Protein AF-X1T326-F1 (afdb_monomer_lite)

Structure (mmCIF, N/CA/C/O backbone):
data_AF-X1T326-F1
#
_entry.id   AF-X1T326-F1
#
loop_
_atom_site.group_PDB
_atom_site.id
_atom_site.type_symbol
_atom_site.label_atom_id
_atom_site.label_alt_id
_atom_site.label_comp_id
_atom_site.label_asym_id
_atom_site.label_entity_id
_atom_site.label_seq_id
_atom_site.pdbx_PDB_ins_code
_atom_site.Cartn_x
_atom_site.Cartn_y
_atom_site.Cartn_z
_atom_site.occupancy
_atom_site.B_iso_or_equiv
_atom_site.auth_seq_id
_atom_site.auth_comp_id
_atom_site.auth_asym_id
_atom_site.auth_atom_id
_atom_site.pdbx_PDB_model_num
ATOM 1 N N . MET A 1 1 ? 7.622 -12.463 -15.926 1.00 37.97 1 MET A N 1
ATOM 2 C CA . MET A 1 1 ? 8.967 -12.013 -15.502 1.00 37.97 1 MET A CA 1
ATOM 3 C C . MET A 1 1 ? 9.974 -12.697 -16.402 1.00 37.97 1 MET A C 1
ATOM 5 O O . MET A 1 1 ? 10.048 -13.916 -16.362 1.00 37.97 1 MET A O 1
ATOM 9 N N . ALA A 1 2 ? 10.673 -11.955 -17.262 1.00 29.19 2 ALA A N 1
ATOM 10 C CA . ALA A 1 2 ? 11.743 -12.535 -18.064 1.00 29.19 2 ALA A CA 1
ATOM 11 C C . ALA A 1 2 ? 12.901 -12.871 -17.119 1.00 29.19 2 ALA A C 1
ATOM 13 O O . ALA A 1 2 ? 13.622 -11.979 -16.672 1.00 29.19 2 ALA A O 1
ATOM 14 N N . TYR A 1 3 ? 13.028 -14.142 -16.745 1.00 40.22 3 TYR A N 1
ATOM 15 C CA . TYR A 1 3 ? 14.265 -14.621 -16.151 1.00 40.22 3 TYR A CA 1
ATOM 16 C C . TYR A 1 3 ? 15.367 -14.405 -17.184 1.00 40.22 3 TYR A C 1
ATOM 18 O O . TYR A 1 3 ? 15.218 -14.766 -18.351 1.00 40.22 3 TYR A O 1
ATOM 26 N N . THR A 1 4 ? 16.449 -13.763 -16.762 1.00 45.03 4 THR A N 1
ATOM 27 C CA . THR A 1 4 ? 17.632 -13.501 -17.578 1.00 45.03 4 THR A CA 1
ATOM 28 C C . THR A 1 4 ? 18.322 -14.822 -17.886 1.00 45.03 4 THR A C 1
ATOM 30 O O . THR A 1 4 ? 19.231 -15.245 -17.173 1.00 45.03 4 THR A O 1
ATOM 33 N N . PHE A 1 5 ? 17.849 -15.511 -18.918 1.00 43.88 5 PHE A N 1
ATOM 34 C CA . PHE A 1 5 ? 18.539 -16.656 -19.486 1.00 43.88 5 PHE A CA 1
ATOM 35 C C . PHE A 1 5 ? 19.875 -16.171 -20.061 1.00 43.88 5 PHE A C 1
ATOM 37 O O . PHE A 1 5 ? 19.902 -15.352 -20.975 1.00 43.88 5 PHE A O 1
ATOM 44 N N . GLY A 1 6 ? 20.984 -16.656 -19.499 1.00 60.84 6 GLY A N 1
ATOM 45 C CA . GLY A 1 6 ? 22.275 -16.672 -20.192 1.00 60.84 6 GLY A CA 1
ATOM 46 C C . GLY A 1 6 ? 23.446 -15.949 -19.524 1.00 60.84 6 GLY A C 1
ATOM 47 O O . GLY A 1 6 ? 24.571 -16.383 -19.738 1.00 60.84 6 GLY A O 1
ATOM 48 N N . PHE A 1 7 ? 23.251 -14.917 -18.689 1.00 71.69 7 PHE A N 1
ATOM 49 C CA . PHE A 1 7 ? 24.389 -14.237 -18.040 1.00 71.69 7 PHE A CA 1
ATOM 50 C C . PHE A 1 7 ? 24.605 -14.690 -16.595 1.00 71.69 7 PHE A C 1
ATOM 52 O O . PHE A 1 7 ? 23.757 -14.470 -15.725 1.00 71.69 7 PHE A O 1
ATOM 59 N N . LYS A 1 8 ? 25.768 -15.286 -16.319 1.00 81.25 8 LYS A N 1
ATOM 60 C CA . LYS A 1 8 ? 26.229 -15.552 -14.953 1.00 81.25 8 LYS A CA 1
ATOM 61 C C . LYS A 1 8 ? 27.070 -14.372 -14.474 1.00 81.25 8 LYS A C 1
ATOM 63 O O . LYS A 1 8 ? 28.142 -14.116 -15.004 1.00 81.25 8 LYS A O 1
ATOM 68 N N . TRP A 1 9 ? 26.600 -13.694 -13.430 1.00 86.06 9 TRP A N 1
ATOM 69 C CA . TRP A 1 9 ? 27.354 -12.645 -12.744 1.00 86.06 9 TRP A CA 1
ATOM 70 C C . TRP A 1 9 ? 28.563 -13.246 -12.013 1.00 86.06 9 TRP A C 1
ATOM 72 O O . TRP A 1 9 ? 28.438 -13.683 -10.866 1.00 86.06 9 TRP A O 1
ATOM 82 N N . GLY A 1 10 ? 29.713 -13.293 -12.687 1.00 89.62 10 GLY A N 1
ATOM 83 C CA . GLY A 1 10 ? 31.006 -13.607 -12.074 1.00 89.62 10 GLY A CA 1
ATOM 84 C C . GLY A 1 10 ? 31.477 -12.501 -11.125 1.00 89.62 10 GLY A C 1
ATOM 85 O O . GLY A 1 10 ? 30.924 -11.401 -11.127 1.00 89.62 10 GLY A O 1
ATOM 86 N N . GLU A 1 11 ? 32.492 -12.782 -10.307 1.00 90.44 11 GLU A N 1
ATOM 87 C CA . GLU A 1 11 ? 33.033 -11.801 -9.349 1.00 90.44 11 GLU A CA 1
ATOM 88 C C . GLU A 1 11 ? 33.565 -10.540 -10.040 1.00 90.44 11 GLU A C 1
ATOM 90 O O . GLU A 1 11 ? 33.278 -9.430 -9.598 1.00 90.44 11 GLU A O 1
ATOM 95 N N . GLU A 1 12 ? 34.223 -10.692 -11.189 1.00 92.88 12 GLU A N 1
ATOM 96 C CA . GLU A 1 12 ? 34.705 -9.569 -12.000 1.00 92.88 12 GLU A CA 1
ATOM 97 C C . GLU A 1 12 ? 33.563 -8.637 -12.438 1.00 92.88 12 GLU A C 1
ATOM 99 O O . GLU A 1 12 ? 33.613 -7.428 -12.214 1.00 92.88 12 GLU A O 1
ATOM 104 N N . ALA A 1 13 ? 32.478 -9.201 -12.980 1.00 92.31 13 ALA A N 1
ATOM 105 C CA . ALA A 1 13 ? 31.303 -8.435 -13.391 1.00 92.31 13 ALA A CA 1
ATOM 106 C C . ALA A 1 13 ? 30.622 -7.732 -12.205 1.00 92.31 13 ALA A C 1
ATOM 108 O O . ALA A 1 13 ? 30.115 -6.618 -12.349 1.00 92.31 13 ALA A O 1
ATOM 109 N N . LYS A 1 14 ? 30.616 -8.351 -11.016 1.00 92.62 14 LYS A N 1
ATOM 110 C CA . LYS A 1 14 ? 30.065 -7.735 -9.799 1.00 92.62 14 LYS A CA 1
ATOM 111 C C . LYS A 1 14 ? 30.911 -6.558 -9.326 1.00 92.62 14 LYS A C 1
ATOM 113 O O . LYS A 1 14 ? 30.352 -5.492 -9.071 1.00 92.62 14 LYS A O 1
ATOM 118 N N . GLU A 1 15 ? 32.229 -6.725 -9.223 1.00 92.19 15 GLU A N 1
ATOM 119 C CA . GLU A 1 15 ? 33.127 -5.644 -8.798 1.00 92.19 15 GLU A CA 1
ATOM 120 C C . GLU A 1 15 ? 33.134 -4.499 -9.813 1.00 92.19 15 GLU A C 1
ATOM 122 O O . GLU A 1 15 ? 33.049 -3.330 -9.430 1.00 92.19 15 GLU A O 1
ATOM 127 N N . ARG A 1 16 ? 33.099 -4.807 -11.114 1.00 93.62 16 ARG A N 1
ATOM 128 C CA . ARG A 1 16 ? 32.966 -3.785 -12.155 1.00 93.62 16 ARG A CA 1
ATOM 129 C C . ARG A 1 16 ? 31.661 -3.003 -12.028 1.00 93.62 16 ARG A C 1
ATOM 131 O O . ARG A 1 16 ? 31.676 -1.773 -12.078 1.00 93.62 16 ARG A O 1
ATOM 138 N N . LEU A 1 17 ? 30.541 -3.693 -11.798 1.00 92.88 17 LEU A N 1
ATOM 139 C CA . LEU A 1 17 ? 29.228 -3.060 -11.638 1.00 92.88 17 LEU A CA 1
ATOM 140 C C . LEU A 1 17 ? 29.203 -2.154 -10.405 1.00 92.88 17 LEU A C 1
ATOM 142 O O . LEU A 1 17 ? 28.662 -1.047 -10.453 1.00 92.88 17 LEU A O 1
ATOM 146 N N . LYS A 1 18 ? 29.816 -2.605 -9.311 1.00 90.50 18 LYS A N 1
ATOM 147 C CA . LYS A 1 18 ? 29.983 -1.827 -8.085 1.00 90.50 18 LYS A CA 1
ATOM 148 C C . LYS A 1 18 ? 30.809 -0.566 -8.330 1.00 90.50 18 LYS A C 1
ATOM 150 O O . LYS A 1 18 ? 30.337 0.511 -7.979 1.00 90.50 18 LYS A O 1
ATOM 155 N N . MET A 1 19 ? 31.970 -0.668 -8.982 1.00 92.00 19 MET A N 1
ATOM 156 C CA . MET A 1 19 ? 32.807 0.494 -9.310 1.00 92.00 19 MET A CA 1
ATOM 157 C C . MET A 1 19 ? 32.061 1.528 -10.156 1.00 92.00 19 MET A C 1
ATOM 159 O O . MET A 1 19 ? 32.042 2.703 -9.800 1.00 92.00 19 MET A O 1
ATOM 163 N N . LEU A 1 20 ? 31.403 1.100 -11.239 1.00 92.31 20 LEU A N 1
ATOM 164 C CA . LEU A 1 20 ? 30.660 2.022 -12.104 1.00 92.31 20 LEU A CA 1
ATOM 165 C C . LEU A 1 20 ? 29.457 2.647 -11.385 1.00 92.31 20 LEU A C 1
ATOM 167 O O . LEU A 1 20 ? 29.155 3.817 -11.600 1.00 92.31 20 LEU A O 1
ATOM 171 N N . SER A 1 21 ? 28.804 1.898 -10.491 1.00 88.25 21 SER A N 1
ATOM 172 C CA . SER A 1 21 ? 27.727 2.440 -9.658 1.00 88.25 21 SER A CA 1
ATOM 173 C C . SER A 1 21 ? 28.251 3.505 -8.689 1.00 88.25 21 SER A C 1
ATOM 175 O O . SER A 1 21 ? 27.635 4.558 -8.569 1.00 88.25 21 SER A O 1
ATOM 177 N N . ILE A 1 22 ? 29.385 3.255 -8.021 1.00 84.81 22 ILE A N 1
ATOM 178 C CA . ILE A 1 22 ? 30.028 4.205 -7.092 1.00 84.81 22 ILE A CA 1
ATOM 179 C C . ILE A 1 22 ? 30.497 5.465 -7.821 1.00 84.81 22 ILE A C 1
ATOM 181 O O . ILE A 1 22 ? 30.357 6.561 -7.291 1.00 84.81 22 ILE A O 1
ATOM 185 N N . ALA A 1 23 ? 30.980 5.319 -9.054 1.00 87.31 23 ALA A N 1
ATOM 186 C CA . ALA A 1 23 ? 31.333 6.437 -9.923 1.00 87.31 23 ALA A CA 1
ATOM 187 C C . ALA A 1 23 ? 30.117 7.264 -10.393 1.00 87.31 23 ALA A C 1
ATOM 189 O O . ALA A 1 23 ? 30.292 8.245 -11.110 1.00 87.31 23 ALA A O 1
ATOM 190 N N . GLY A 1 24 ? 28.894 6.892 -9.996 1.00 85.62 24 GLY A N 1
ATOM 191 C CA . GLY A 1 24 ? 27.682 7.668 -10.254 1.00 85.62 24 GLY A CA 1
ATOM 192 C C . GLY A 1 24 ? 27.100 7.492 -11.654 1.00 85.62 24 GLY A C 1
ATOM 193 O O . GLY A 1 24 ? 26.220 8.262 -12.028 1.00 85.62 24 GLY A O 1
ATOM 194 N N . LEU A 1 25 ? 27.548 6.492 -12.422 1.00 90.44 25 LEU A N 1
ATOM 195 C CA . LEU A 1 25 ? 27.016 6.265 -13.764 1.00 90.44 25 LEU A CA 1
ATOM 196 C C . LEU A 1 25 ? 25.547 5.830 -13.707 1.00 90.44 25 LEU A C 1
ATOM 198 O O . LEU A 1 25 ? 25.126 4.993 -12.894 1.00 90.44 25 LEU A O 1
ATOM 202 N N . THR A 1 26 ? 24.770 6.367 -14.638 1.00 88.19 26 THR A N 1
ATOM 203 C CA . THR A 1 26 ? 23.373 6.005 -14.848 1.00 88.19 26 THR A CA 1
ATOM 204 C C . THR A 1 26 ? 23.255 4.565 -15.355 1.00 88.19 26 THR A C 1
ATOM 206 O O . THR A 1 26 ? 24.183 3.980 -15.917 1.00 88.19 26 THR A O 1
ATOM 209 N N . THR A 1 27 ? 22.090 3.943 -15.153 1.00 90.75 27 THR A N 1
ATOM 210 C CA . THR A 1 27 ? 21.856 2.571 -15.632 1.00 90.75 27 THR A CA 1
ATOM 211 C C . THR A 1 27 ? 22.066 2.420 -17.155 1.00 90.75 27 THR A C 1
ATOM 213 O O . THR A 1 27 ? 22.703 1.439 -17.531 1.00 90.75 27 THR A O 1
ATOM 216 N N . PRO A 1 28 ? 21.626 3.345 -18.035 1.00 94.62 28 PRO A N 1
ATOM 217 C CA . PRO A 1 28 ? 21.931 3.280 -19.470 1.00 94.62 28 PRO A CA 1
ATOM 218 C C . PRO A 1 28 ? 23.432 3.289 -19.796 1.00 94.62 28 PRO A C 1
ATOM 220 O O . PRO A 1 28 ? 23.883 2.446 -20.567 1.00 94.62 28 PRO A O 1
ATOM 223 N N . GLU A 1 29 ? 24.217 4.161 -19.158 1.00 94.56 29 GLU A N 1
ATOM 224 C CA . GLU A 1 29 ? 25.675 4.226 -19.367 1.00 94.56 29 GLU A CA 1
ATOM 225 C C . GLU A 1 29 ? 26.369 2.938 -18.909 1.00 94.56 29 GLU A C 1
ATOM 227 O O . GLU A 1 29 ? 27.298 2.444 -19.548 1.00 94.56 29 GLU A O 1
ATOM 232 N N . ILE A 1 30 ? 25.895 2.356 -17.803 1.00 95.50 30 ILE A N 1
ATOM 233 C CA . ILE A 1 30 ? 26.390 1.065 -17.322 1.00 95.50 30 ILE A CA 1
ATOM 234 C C . ILE A 1 30 ? 26.044 -0.043 -18.317 1.00 95.50 30 ILE A C 1
ATOM 236 O O . ILE A 1 30 ? 26.901 -0.877 -18.583 1.00 95.50 30 ILE A O 1
ATOM 240 N N . VAL A 1 31 ? 24.829 -0.063 -18.879 1.00 95.88 31 VAL A N 1
ATOM 241 C CA . VAL A 1 31 ? 24.426 -1.051 -19.898 1.00 95.88 31 VAL A CA 1
ATOM 242 C C . VAL A 1 31 ? 25.341 -0.987 -21.115 1.00 95.88 31 VAL A C 1
ATOM 244 O O . VAL A 1 31 ? 25.777 -2.036 -21.587 1.00 95.88 31 VAL A O 1
ATOM 247 N N . GLU A 1 32 ? 25.641 0.212 -21.609 1.00 95.81 32 GLU A N 1
ATOM 248 C CA . GLU A 1 32 ? 26.529 0.410 -22.755 1.00 95.81 32 GLU A CA 1
ATOM 249 C C . GLU A 1 32 ? 27.938 -0.117 -22.458 1.00 95.81 32 GLU A C 1
ATOM 251 O O . GLU A 1 32 ? 28.446 -0.971 -23.187 1.00 95.81 32 GLU A O 1
ATOM 256 N N . LYS A 1 33 ? 28.534 0.298 -21.332 1.00 95.75 33 LYS A N 1
ATOM 257 C CA . LYS A 1 33 ? 29.872 -0.157 -20.922 1.00 95.75 33 LYS A CA 1
ATOM 258 C C . LYS A 1 33 ? 29.936 -1.664 -20.721 1.00 95.75 33 LYS A C 1
ATOM 260 O O . LYS A 1 33 ? 30.834 -2.308 -21.250 1.00 95.75 33 LYS A O 1
ATOM 265 N N . PHE A 1 34 ? 28.969 -2.233 -20.006 1.00 94.69 34 PHE A N 1
ATOM 266 C CA . PHE A 1 34 ? 28.900 -3.675 -19.786 1.00 94.69 34 PHE A CA 1
ATOM 267 C C . PHE A 1 34 ? 28.733 -4.445 -21.090 1.00 94.69 34 PHE A C 1
ATOM 269 O O . PHE A 1 34 ? 29.332 -5.509 -21.244 1.00 94.69 34 PHE A O 1
ATOM 276 N N . SER A 1 35 ? 27.938 -3.918 -22.026 1.00 93.62 35 SER A N 1
ATOM 277 C CA . SER A 1 35 ? 27.698 -4.623 -23.281 1.00 93.62 35 SER A CA 1
ATOM 278 C C . SER A 1 35 ? 28.947 -4.713 -24.144 1.00 93.62 35 SER A C 1
ATOM 280 O O . SER A 1 35 ? 29.197 -5.754 -24.749 1.00 93.62 35 SER A O 1
ATOM 282 N N . THR A 1 36 ? 29.756 -3.657 -24.125 1.00 94.25 36 THR A N 1
ATOM 283 C CA . THR A 1 36 ? 31.054 -3.613 -24.796 1.00 94.25 36 THR A CA 1
ATOM 284 C C . THR A 1 36 ? 32.101 -4.462 -24.069 1.00 94.25 36 THR A C 1
ATOM 286 O O . THR A 1 36 ? 32.754 -5.286 -24.698 1.00 94.25 36 THR A O 1
ATOM 289 N N . GLU A 1 37 ? 32.246 -4.310 -22.748 1.00 94.88 37 GLU A N 1
ATOM 290 C CA . GLU A 1 37 ? 33.301 -4.969 -21.956 1.00 94.88 37 GLU A CA 1
ATOM 291 C C . GLU A 1 37 ? 33.152 -6.496 -21.916 1.00 94.88 37 GLU A C 1
ATOM 293 O O . GLU A 1 37 ? 34.136 -7.217 -22.054 1.00 94.88 37 GLU A O 1
ATOM 298 N N . PHE A 1 38 ? 31.926 -6.998 -21.764 1.00 92.00 38 PHE A N 1
ATOM 299 C CA . PHE A 1 38 ? 31.660 -8.437 -21.666 1.00 92.00 38 PHE A CA 1
ATOM 300 C C . PHE A 1 38 ? 31.199 -9.056 -22.992 1.00 92.00 38 PHE A C 1
ATOM 302 O O . PHE A 1 38 ? 30.809 -10.223 -23.011 1.00 92.00 38 PHE A O 1
ATOM 309 N N . ASN A 1 39 ? 31.219 -8.284 -24.087 1.00 91.75 39 ASN A N 1
ATOM 310 C CA . ASN A 1 39 ? 30.764 -8.692 -25.419 1.00 91.75 39 ASN A CA 1
ATOM 311 C C . ASN A 1 39 ? 29.393 -9.403 -25.395 1.00 91.75 39 ASN A C 1
ATOM 313 O O . ASN A 1 39 ? 29.191 -10.464 -25.988 1.00 91.75 39 ASN A O 1
ATOM 317 N N . GLN A 1 40 ? 28.446 -8.837 -24.645 1.00 89.81 40 GLN A N 1
ATOM 318 C CA . GLN A 1 40 ? 27.131 -9.429 -24.427 1.00 89.81 40 GLN A CA 1
ATOM 319 C C . GLN A 1 40 ? 26.066 -8.351 -24.310 1.00 89.81 40 GLN A C 1
ATOM 321 O O . GLN A 1 40 ? 26.276 -7.320 -23.701 1.00 89.81 40 GLN A O 1
ATOM 326 N N . LYS A 1 41 ? 24.866 -8.589 -24.833 1.00 91.06 41 LYS A N 1
ATOM 327 C CA . LYS A 1 41 ? 23.778 -7.617 -24.711 1.00 91.06 41 LYS A CA 1
ATOM 328 C C . LYS A 1 41 ? 23.255 -7.540 -23.272 1.00 91.06 41 LYS A C 1
ATOM 330 O O . LYS A 1 41 ? 22.665 -8.503 -22.779 1.00 91.06 41 LYS A O 1
ATOM 335 N N . PHE A 1 42 ? 23.390 -6.377 -22.637 1.00 92.06 42 PHE A N 1
ATOM 336 C CA . PHE A 1 42 ? 22.722 -6.069 -21.371 1.00 92.06 42 PHE A CA 1
ATOM 337 C C . PHE A 1 42 ? 21.455 -5.246 -21.594 1.00 92.06 42 PHE A C 1
ATOM 339 O O . PHE A 1 42 ? 21.276 -4.570 -22.605 1.00 92.06 42 PHE A O 1
ATOM 346 N N . THR A 1 43 ? 20.554 -5.300 -20.617 1.00 91.44 43 THR A N 1
ATOM 347 C CA . THR A 1 43 ? 19.371 -4.436 -20.559 1.00 91.44 43 THR A CA 1
ATOM 348 C C . THR A 1 43 ? 19.369 -3.652 -19.248 1.00 91.44 43 THR A C 1
ATOM 350 O O . THR A 1 43 ? 19.929 -4.135 -18.258 1.00 91.44 43 THR A O 1
ATOM 353 N N . PRO A 1 44 ? 18.690 -2.493 -19.176 1.00 89.94 44 PRO A N 1
ATOM 354 C CA . PRO A 1 44 ? 18.552 -1.746 -17.925 1.00 89.94 44 PRO A CA 1
ATOM 355 C C . PRO A 1 44 ? 18.018 -2.609 -16.776 1.00 89.94 44 PRO A C 1
ATOM 357 O O . PRO A 1 44 ? 18.572 -2.611 -15.681 1.00 89.94 44 PRO A O 1
ATOM 360 N N . SER A 1 45 ? 17.022 -3.457 -17.061 1.00 86.44 45 SER A N 1
ATOM 361 C CA . SER A 1 45 ? 16.450 -4.369 -16.067 1.00 86.44 45 SER A CA 1
ATOM 362 C C . SER A 1 45 ? 17.463 -5.380 -15.520 1.00 86.44 45 SER A C 1
ATOM 364 O O . SER A 1 45 ? 17.349 -5.758 -14.356 1.00 86.44 45 SER A O 1
ATOM 366 N N . MET A 1 46 ? 18.430 -5.843 -16.323 1.00 89.06 46 MET A N 1
ATOM 367 C CA . MET A 1 46 ? 19.488 -6.752 -15.854 1.00 89.06 46 MET A CA 1
ATOM 368 C C . MET A 1 46 ? 20.403 -6.057 -14.850 1.00 89.06 46 MET A C 1
ATOM 370 O O . MET A 1 46 ? 20.706 -6.618 -13.797 1.00 89.06 46 MET A O 1
ATOM 374 N N . ILE A 1 47 ? 20.816 -4.831 -15.175 1.00 92.75 47 ILE A N 1
ATOM 375 C CA . ILE A 1 47 ? 21.679 -4.014 -14.324 1.00 92.75 47 ILE A CA 1
ATOM 376 C C . ILE A 1 47 ? 20.963 -3.665 -13.016 1.00 92.75 47 ILE A C 1
ATOM 378 O O . ILE A 1 47 ? 21.527 -3.864 -11.941 1.00 92.75 47 ILE A O 1
ATOM 382 N N . ASP A 1 48 ? 19.708 -3.218 -13.079 1.00 85.06 48 ASP A N 1
ATOM 383 C CA . ASP A 1 48 ? 18.937 -2.839 -11.891 1.00 85.06 48 ASP A CA 1
ATOM 384 C C . ASP A 1 48 ? 18.677 -4.040 -10.967 1.00 85.06 48 ASP A C 1
ATOM 386 O O . ASP A 1 48 ? 18.851 -3.942 -9.748 1.00 85.06 48 ASP A O 1
ATOM 390 N N . GLN A 1 49 ? 18.336 -5.207 -11.529 1.00 84.50 49 GLN A N 1
ATOM 391 C CA . GLN A 1 49 ? 18.185 -6.438 -10.745 1.00 84.50 49 GLN A CA 1
ATOM 392 C C . GLN A 1 49 ? 19.497 -6.856 -10.075 1.00 84.50 49 GLN A C 1
ATOM 394 O O . GLN A 1 49 ? 19.477 -7.270 -8.915 1.00 84.50 49 GLN A O 1
ATOM 399 N N . ALA A 1 50 ? 20.634 -6.737 -10.765 1.00 88.62 50 ALA A N 1
ATOM 400 C CA . ALA A 1 50 ? 21.940 -7.048 -10.193 1.00 88.62 50 ALA A CA 1
ATOM 401 C C . ALA A 1 50 ? 22.318 -6.068 -9.073 1.00 88.62 50 ALA A C 1
ATOM 403 O O . ALA A 1 50 ? 22.677 -6.507 -7.979 1.00 88.62 50 ALA A O 1
ATOM 404 N N . LYS A 1 51 ? 22.141 -4.757 -9.291 1.00 87.25 51 LYS A N 1
ATOM 405 C CA . LYS A 1 51 ? 22.334 -3.719 -8.264 1.00 87.25 51 LYS A CA 1
ATOM 406 C C . LYS A 1 51 ? 21.519 -4.004 -7.004 1.00 87.25 51 LYS A C 1
ATOM 408 O O . LYS A 1 51 ? 22.053 -3.928 -5.895 1.00 87.25 51 LYS A O 1
ATOM 413 N N . TYR A 1 52 ? 20.252 -4.382 -7.173 1.00 80.19 52 TYR A N 1
ATOM 414 C CA . TYR A 1 52 ? 19.373 -4.762 -6.070 1.00 80.19 52 TYR A CA 1
ATOM 415 C C . TYR A 1 52 ? 19.844 -6.046 -5.370 1.00 80.19 52 TYR A C 1
ATOM 417 O O . TYR A 1 52 ? 20.025 -6.061 -4.149 1.00 80.19 52 TYR A O 1
ATOM 425 N N . ARG A 1 53 ? 20.094 -7.119 -6.135 1.00 83.31 53 ARG A N 1
ATOM 426 C CA . ARG A 1 53 ? 20.469 -8.445 -5.617 1.00 83.31 53 ARG A CA 1
ATOM 427 C C . ARG A 1 53 ? 21.760 -8.408 -4.805 1.00 83.31 53 ARG A C 1
ATOM 429 O O . ARG A 1 53 ? 21.828 -9.035 -3.750 1.00 83.31 53 ARG A O 1
ATOM 436 N N . TYR A 1 54 ? 22.751 -7.657 -5.275 1.00 84.19 54 TYR A N 1
ATOM 437 C CA . TYR A 1 54 ? 24.057 -7.521 -4.628 1.00 84.19 54 TYR A CA 1
ATOM 438 C C . TYR A 1 54 ? 24.151 -6.302 -3.698 1.00 84.19 54 TYR A C 1
ATOM 440 O O . TYR A 1 54 ? 25.210 -6.028 -3.142 1.00 84.19 54 TYR A O 1
ATOM 448 N N . ARG A 1 55 ? 23.027 -5.607 -3.461 1.00 80.38 55 ARG A N 1
ATOM 449 C CA . ARG A 1 55 ? 22.890 -4.498 -2.501 1.00 80.38 55 ARG A CA 1
ATOM 450 C C . ARG A 1 55 ? 23.911 -3.377 -2.709 1.00 80.38 55 ARG A C 1
ATOM 452 O O . ARG A 1 55 ? 24.395 -2.802 -1.733 1.00 80.38 55 ARG A O 1
ATOM 459 N N . PHE A 1 56 ? 24.215 -3.032 -3.961 1.00 76.25 56 PHE A N 1
ATOM 460 C CA . PHE A 1 56 ? 25.241 -2.025 -4.249 1.00 76.25 56 PHE A CA 1
ATOM 461 C C . PHE A 1 56 ? 24.880 -0.619 -3.754 1.00 76.25 56 PHE A C 1
ATOM 463 O O . PHE A 1 56 ? 25.772 0.182 -3.492 1.00 76.25 56 PHE A O 1
ATOM 470 N N . SER A 1 57 ? 23.595 -0.353 -3.504 1.00 65.56 57 SER A N 1
ATOM 471 C CA . SER A 1 57 ? 23.124 0.866 -2.839 1.00 65.56 57 SER A CA 1
ATOM 472 C C . SER A 1 57 ? 23.723 1.094 -1.448 1.00 65.56 57 SER A C 1
ATOM 474 O O . SER A 1 57 ? 23.744 2.227 -0.990 1.00 65.56 57 SER A O 1
ATOM 476 N N . LYS A 1 58 ? 24.259 0.060 -0.782 1.00 64.94 58 LYS A N 1
ATOM 477 C CA . LYS A 1 58 ? 24.971 0.212 0.498 1.00 64.94 58 LYS A CA 1
ATOM 478 C C . LYS A 1 58 ? 26.324 0.918 0.381 1.00 64.94 58 LYS A C 1
ATOM 480 O O . LYS A 1 58 ? 26.849 1.353 1.399 1.00 64.94 58 LYS A O 1
ATOM 485 N N . TYR A 1 59 ? 26.895 0.982 -0.821 1.00 65.56 59 TYR A N 1
ATOM 486 C CA . TYR A 1 59 ? 28.195 1.608 -1.083 1.00 65.56 59 TYR A CA 1
ATOM 487 C C . TYR A 1 59 ? 28.060 3.012 -1.692 1.00 65.56 59 TYR A C 1
ATOM 489 O O . TYR A 1 59 ? 29.062 3.694 -1.878 1.00 65.56 59 TYR A O 1
ATOM 497 N N . LEU A 1 60 ? 26.835 3.440 -2.015 1.00 59.56 60 LEU A N 1
ATOM 498 C CA . LEU A 1 60 ? 26.541 4.747 -2.597 1.00 59.56 60 LEU A CA 1
ATOM 499 C C . LEU A 1 60 ? 26.290 5.749 -1.472 1.00 59.56 60 LEU A C 1
ATOM 501 O O . LEU A 1 60 ? 25.168 5.838 -0.993 1.00 59.56 60 LEU A O 1
ATOM 505 N N . LEU A 1 61 ? 27.358 6.457 -1.087 1.00 54.53 61 LEU A N 1
ATOM 506 C CA . LEU A 1 61 ? 27.459 7.464 -0.022 1.00 54.53 61 LEU A CA 1
ATOM 507 C C . LEU A 1 61 ? 26.965 6.993 1.367 1.00 54.53 61 LEU A C 1
ATOM 509 O O . LEU A 1 61 ? 25.874 6.442 1.511 1.00 54.53 61 LEU A O 1
ATOM 513 N N . PRO A 1 62 ? 27.732 7.225 2.448 1.00 52.62 62 PRO A N 1
ATOM 514 C CA . PRO A 1 62 ? 27.147 7.132 3.777 1.00 52.62 62 PRO A CA 1
ATOM 515 C C . PRO A 1 62 ? 25.959 8.096 3.816 1.00 52.62 62 PRO A C 1
ATOM 517 O O . PRO A 1 62 ? 26.110 9.270 3.484 1.00 52.62 62 PRO A O 1
ATOM 520 N N . ILE A 1 63 ? 24.776 7.584 4.168 1.00 54.66 63 ILE A N 1
ATOM 521 C CA . ILE A 1 63 ? 23.619 8.435 4.443 1.00 54.66 63 ILE A CA 1
ATOM 522 C C . ILE A 1 63 ? 24.100 9.432 5.492 1.00 54.66 63 ILE A C 1
ATOM 524 O O . ILE A 1 63 ? 24.517 9.020 6.579 1.00 54.66 63 ILE A O 1
ATOM 528 N N . ASP A 1 64 ? 24.126 10.709 5.120 1.00 49.34 64 ASP A N 1
ATOM 529 C CA . ASP A 1 64 ? 24.469 11.784 6.035 1.00 49.34 64 ASP A CA 1
ATOM 530 C C . ASP A 1 64 ? 23.602 11.611 7.289 1.00 49.34 64 ASP A C 1
ATOM 532 O O . ASP A 1 64 ? 22.381 11.450 7.212 1.00 49.34 64 ASP A O 1
ATOM 536 N N . LYS A 1 65 ? 24.264 11.532 8.444 1.00 54.19 65 LYS A N 1
ATOM 537 C CA . LYS A 1 65 ? 23.628 11.230 9.732 1.00 54.19 65 LYS A CA 1
ATOM 538 C C . LYS A 1 65 ? 22.611 12.310 10.108 1.00 54.19 65 LYS A C 1
ATOM 540 O O . LYS A 1 65 ? 21.701 12.030 10.889 1.00 54.19 65 LYS A O 1
ATOM 545 N N . ASP A 1 66 ? 22.756 13.493 9.515 1.00 51.06 66 ASP A N 1
ATOM 546 C CA . ASP A 1 66 ? 21.896 14.650 9.701 1.00 51.06 66 ASP A CA 1
ATOM 547 C C . ASP A 1 66 ? 20.723 14.681 8.705 1.00 51.06 66 ASP A C 1
ATOM 549 O O . ASP A 1 66 ? 19.773 15.451 8.891 1.00 51.06 66 ASP A O 1
ATOM 553 N N . ILE A 1 67 ? 20.703 13.794 7.693 1.00 47.19 67 ILE A N 1
ATOM 554 C CA . ILE A 1 67 ? 19.488 13.546 6.912 1.00 47.19 67 ILE A CA 1
ATOM 555 C C . ILE A 1 67 ? 18.442 13.012 7.882 1.00 47.19 67 ILE A C 1
ATOM 557 O O . ILE A 1 67 ? 18.518 11.884 8.377 1.00 47.19 67 ILE A O 1
ATOM 561 N N . LYS A 1 68 ? 17.407 13.823 8.115 1.00 39.44 68 LYS A N 1
ATOM 562 C CA . LYS A 1 68 ? 16.174 13.374 8.753 1.00 39.44 68 LYS A CA 1
ATOM 563 C C . LYS A 1 68 ? 15.581 12.261 7.896 1.00 39.44 68 LYS A C 1
ATOM 565 O O . LYS A 1 68 ? 14.809 12.512 6.973 1.00 39.44 68 LYS A O 1
ATOM 570 N N . ILE A 1 69 ? 15.909 11.016 8.231 1.00 45.06 69 ILE A N 1
ATOM 571 C CA . ILE A 1 69 ? 15.101 9.869 7.842 1.00 45.06 69 ILE A CA 1
ATOM 572 C C . ILE A 1 69 ? 13.753 10.128 8.500 1.00 45.06 69 ILE A C 1
ATOM 574 O O . ILE A 1 69 ? 13.607 10.039 9.721 1.00 45.06 69 ILE A O 1
ATOM 578 N N . TYR A 1 70 ? 12.793 10.563 7.695 1.00 46.00 70 TYR A N 1
ATOM 579 C CA . TYR A 1 70 ? 11.434 10.785 8.145 1.00 46.00 70 TYR A CA 1
ATOM 580 C C . TYR A 1 70 ? 10.955 9.516 8.857 1.00 46.00 70 TYR A C 1
ATOM 582 O O . TYR A 1 70 ? 10.970 8.413 8.304 1.00 46.00 70 TYR A O 1
ATOM 590 N N . LYS A 1 71 ? 10.643 9.691 10.143 1.00 55.41 71 LYS A N 1
ATOM 591 C CA . LYS A 1 71 ? 10.310 8.609 11.062 1.00 55.41 71 LYS A CA 1
ATOM 592 C C . LYS A 1 71 ? 9.077 7.872 10.553 1.00 55.41 71 LYS A C 1
ATOM 594 O O . LYS A 1 71 ? 8.111 8.492 10.118 1.00 55.41 71 LYS A O 1
ATOM 599 N N . GLU A 1 72 ? 9.136 6.548 10.647 1.00 70.00 72 GLU A N 1
ATOM 600 C CA . GLU A 1 72 ? 8.004 5.651 10.430 1.00 70.00 72 GLU A CA 1
ATOM 601 C C . GLU A 1 72 ? 6.770 6.185 11.166 1.00 70.00 72 GLU A C 1
ATOM 603 O O . GLU A 1 72 ? 6.855 6.552 12.345 1.00 70.00 72 GLU A O 1
ATOM 608 N N . LEU A 1 73 ? 5.623 6.226 10.485 1.00 86.44 73 LEU A N 1
ATOM 609 C CA . LEU A 1 73 ? 4.379 6.634 11.120 1.00 86.44 73 LEU A CA 1
ATOM 610 C C . LEU A 1 73 ? 4.078 5.662 12.266 1.00 86.44 73 LEU A C 1
ATOM 612 O O . LEU A 1 73 ? 4.026 4.452 12.060 1.00 86.44 73 LEU A O 1
ATOM 616 N N . THR A 1 74 ? 3.935 6.191 13.478 1.00 92.19 74 THR A N 1
ATOM 617 C CA . THR A 1 74 ? 3.699 5.398 14.687 1.00 92.19 74 THR A CA 1
ATOM 618 C C . THR A 1 74 ? 2.419 5.870 15.346 1.00 92.19 74 THR A C 1
ATOM 620 O O . THR A 1 74 ? 2.280 7.050 15.667 1.00 92.19 74 THR A O 1
ATOM 623 N N . LEU A 1 75 ? 1.488 4.944 15.527 1.00 94.19 75 LEU A N 1
ATOM 624 C CA . LEU A 1 75 ? 0.205 5.149 16.178 1.00 94.19 75 LEU A CA 1
ATOM 625 C C . LEU A 1 75 ? 0.226 4.533 17.587 1.00 94.19 75 LEU A C 1
ATOM 627 O O . LEU A 1 75 ? 0.988 3.591 17.822 1.00 94.19 75 LEU A O 1
ATOM 631 N N . PRO A 1 76 ? -0.560 5.057 18.543 1.00 95.81 7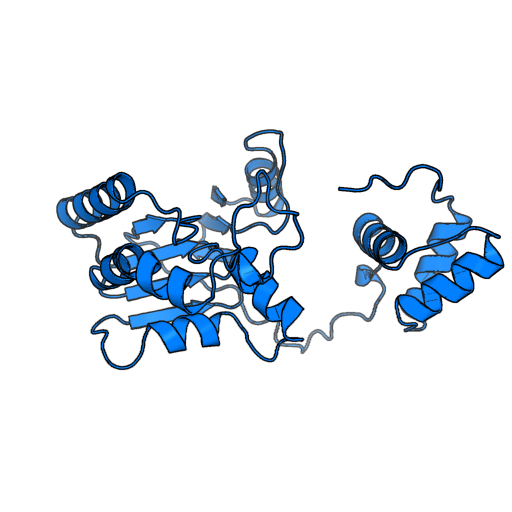6 PRO A N 1
ATOM 632 C CA . PRO A 1 76 ? -0.694 4.443 19.863 1.00 95.81 76 PRO A CA 1
ATOM 633 C C . PRO A 1 76 ? -1.360 3.062 19.780 1.00 95.81 76 PRO A C 1
ATOM 635 O O . PRO A 1 76 ? -2.003 2.743 18.785 1.00 95.81 76 PRO A O 1
ATOM 638 N N . ASP A 1 77 ? -1.227 2.255 20.835 1.00 96.12 77 ASP A N 1
ATOM 639 C CA . ASP A 1 77 ? -2.028 1.037 20.986 1.00 96.12 77 ASP A CA 1
ATOM 640 C C . ASP A 1 77 ? -3.507 1.430 21.170 1.00 96.12 77 ASP A C 1
ATOM 642 O O . ASP A 1 77 ? -3.855 2.109 22.137 1.00 96.12 77 ASP A O 1
ATOM 646 N N . ASP A 1 78 ? -4.362 1.051 20.218 1.00 96.25 78 ASP A N 1
ATOM 647 C CA . ASP A 1 78 ? -5.784 1.413 20.181 1.00 96.25 78 ASP A CA 1
ATOM 648 C C . ASP A 1 78 ? -6.568 0.452 19.264 1.00 96.25 78 ASP A C 1
ATOM 650 O O . ASP A 1 78 ? -5.998 -0.430 18.615 1.00 96.25 78 ASP A O 1
ATOM 654 N N . ASN A 1 79 ? -7.882 0.641 19.183 1.00 95.69 79 ASN A N 1
ATOM 655 C CA . ASN A 1 79 ? -8.786 -0.124 18.340 1.00 95.69 79 ASN A CA 1
ATOM 656 C C . ASN A 1 79 ? -8.825 0.459 16.923 1.00 95.69 79 ASN A C 1
ATOM 658 O O . ASN A 1 79 ? -9.465 1.484 16.665 1.00 95.69 79 ASN A O 1
ATOM 662 N N . TYR A 1 80 ? -8.167 -0.235 15.998 1.00 97.25 80 TYR A N 1
ATOM 663 C CA . TYR A 1 80 ? -8.146 0.090 14.575 1.00 97.25 80 TYR A CA 1
ATOM 664 C C . TYR A 1 80 ? -8.846 -0.995 13.763 1.00 97.25 80 TYR A C 1
ATOM 666 O O . TYR A 1 80 ? -8.652 -2.186 14.001 1.00 97.25 80 TYR A O 1
ATOM 674 N N . MET A 1 81 ? -9.616 -0.579 12.762 1.00 97.44 81 MET A N 1
ATOM 675 C CA . MET A 1 81 ? -9.976 -1.441 11.647 1.00 97.44 81 MET A CA 1
ATOM 676 C C . MET A 1 81 ? -8.790 -1.441 10.693 1.00 97.44 81 MET A C 1
ATOM 678 O O . MET A 1 81 ? -8.293 -0.374 10.345 1.00 97.44 81 MET A O 1
ATOM 682 N N . ILE A 1 82 ? -8.311 -2.616 10.309 1.00 96.00 82 ILE A N 1
ATOM 683 C CA . ILE A 1 82 ? -7.151 -2.752 9.432 1.00 96.00 82 ILE A CA 1
ATOM 684 C C . ILE A 1 82 ? -7.595 -3.522 8.193 1.00 96.00 82 ILE A C 1
ATOM 686 O O . ILE A 1 82 ? -8.148 -4.614 8.313 1.00 96.00 82 ILE A O 1
ATOM 690 N N . SER A 1 83 ? -7.357 -2.951 7.018 1.00 94.38 83 SER A N 1
ATOM 691 C CA . SER A 1 83 ? -7.651 -3.563 5.721 1.00 94.38 83 SER A CA 1
ATOM 692 C C . SER A 1 83 ? -6.577 -3.217 4.698 1.00 94.38 83 SER A C 1
ATOM 694 O O . SER A 1 83 ? -5.729 -2.359 4.938 1.00 94.38 83 SER A O 1
ATOM 696 N N . CYS A 1 84 ? -6.587 -3.913 3.572 1.00 93.50 84 CYS A N 1
ATOM 697 C CA . CYS A 1 84 ? -5.570 -3.832 2.536 1.00 93.50 84 CYS A CA 1
ATOM 698 C C . CYS A 1 84 ? -6.105 -4.385 1.219 1.00 93.50 84 CYS A C 1
ATOM 700 O O . CYS A 1 84 ? -7.166 -5.014 1.228 1.00 93.50 84 CYS A O 1
ATOM 702 N N . ASP A 1 85 ? -5.361 -4.153 0.134 1.00 92.62 85 ASP A N 1
ATOM 703 C CA . ASP A 1 85 ? -5.543 -4.823 -1.162 1.00 92.62 85 ASP A CA 1
ATOM 704 C C . ASP A 1 85 ? -7.006 -4.821 -1.625 1.00 92.62 85 ASP A C 1
ATOM 706 O O . ASP A 1 85 ? -7.540 -5.824 -2.101 1.00 92.62 85 ASP A O 1
ATOM 710 N N . GLU A 1 86 ? -7.687 -3.684 -1.445 1.00 92.19 86 GLU A N 1
ATOM 711 C CA . GLU A 1 86 ? -9.055 -3.526 -1.941 1.00 92.19 86 GLU A CA 1
ATOM 712 C C . GLU A 1 86 ? -9.054 -3.571 -3.476 1.00 92.19 86 GLU A C 1
ATOM 714 O O . GLU A 1 86 ? -10.031 -4.034 -4.062 1.00 92.19 86 GLU A O 1
ATOM 719 N N . HIS A 1 87 ? -7.951 -3.142 -4.112 1.00 91.94 87 HIS A N 1
ATOM 720 C CA . HIS A 1 87 ? -7.755 -3.138 -5.562 1.00 91.94 87 HIS A CA 1
ATOM 721 C C . HIS A 1 87 ? -8.978 -2.603 -6.301 1.00 91.94 87 HIS A C 1
ATOM 723 O O . HIS A 1 87 ? -9.437 -3.198 -7.278 1.00 91.94 87 HIS A O 1
ATOM 729 N N . ALA A 1 88 ? -9.550 -1.495 -5.826 1.00 89.56 88 ALA A N 1
ATOM 730 C CA . ALA A 1 88 ? -10.700 -0.910 -6.484 1.00 89.56 88 ALA A CA 1
ATOM 731 C C . ALA A 1 88 ? -10.335 -0.608 -7.957 1.00 89.56 88 ALA A C 1
ATOM 733 O O . ALA A 1 88 ? -9.279 -0.028 -8.221 1.00 89.56 88 ALA A O 1
ATOM 734 N N . PRO A 1 89 ? -11.151 -1.093 -8.911 1.00 88.38 89 PRO A N 1
ATOM 735 C CA . PRO A 1 89 ? -12.567 -1.410 -8.749 1.00 88.38 89 PRO A CA 1
ATOM 736 C C . PRO A 1 89 ? -12.893 -2.892 -8.496 1.00 88.38 89 PRO A C 1
ATOM 738 O O . PRO A 1 89 ? -14.056 -3.229 -8.327 1.00 88.38 89 PRO A O 1
ATOM 741 N N . TYR A 1 90 ? -11.904 -3.778 -8.401 1.00 90.50 90 TYR A N 1
ATOM 742 C CA . TYR A 1 90 ? -12.077 -5.229 -8.215 1.00 90.50 90 TYR A CA 1
ATOM 743 C C . TYR A 1 90 ? -12.391 -5.648 -6.770 1.00 90.50 90 TYR A C 1
ATOM 745 O O . TYR A 1 90 ? -12.282 -6.822 -6.407 1.00 90.50 90 TYR A O 1
ATOM 753 N N . HIS A 1 91 ? -12.775 -4.686 -5.938 1.00 91.56 91 HIS A N 1
ATOM 754 C CA . HIS A 1 91 ? -13.099 -4.900 -4.542 1.00 91.56 91 HIS A CA 1
ATOM 755 C C . HIS A 1 91 ? -14.331 -5.799 -4.387 1.00 91.56 91 HIS A C 1
ATOM 757 O O . HIS A 1 91 ? -15.224 -5.853 -5.231 1.00 91.56 91 HIS A O 1
ATOM 763 N N . SER A 1 92 ? -14.425 -6.481 -3.248 1.00 92.44 92 SER A N 1
ATOM 764 C CA . SER A 1 92 ? -15.613 -7.256 -2.904 1.00 92.44 92 SER A CA 1
ATOM 765 C C . SER A 1 92 ? -16.533 -6.451 -1.994 1.00 92.44 92 SER A C 1
ATOM 767 O O . SER A 1 92 ? -16.229 -6.241 -0.817 1.00 92.44 92 SER A O 1
ATOM 769 N N . GLU A 1 93 ? -17.703 -6.066 -2.506 1.00 90.88 93 GLU A N 1
ATOM 770 C CA . GLU A 1 93 ? -18.730 -5.378 -1.711 1.00 90.88 93 GLU A CA 1
ATOM 771 C C . GLU A 1 93 ? -19.133 -6.173 -0.457 1.00 90.88 93 GLU A C 1
ATOM 773 O O . GLU A 1 93 ? -19.352 -5.599 0.610 1.00 90.88 93 GLU A O 1
ATOM 778 N N . LEU A 1 94 ? -19.168 -7.510 -0.546 1.00 93.81 94 LEU A N 1
ATOM 779 C CA . LEU A 1 94 ? -19.435 -8.382 0.601 1.00 93.81 94 LEU A CA 1
ATOM 780 C C . LEU A 1 94 ? -18.396 -8.185 1.715 1.00 93.81 94 LEU A C 1
ATOM 782 O O . LEU A 1 94 ? -18.759 -8.104 2.891 1.00 93.81 94 LEU A O 1
ATOM 786 N N . TRP A 1 95 ? -17.111 -8.114 1.363 1.00 93.81 95 TRP A N 1
ATOM 787 C CA . TRP A 1 95 ? -16.037 -7.913 2.338 1.00 93.81 95 TRP A CA 1
ATOM 788 C C . TRP A 1 95 ? -16.034 -6.499 2.913 1.00 93.81 95 TRP A C 1
ATOM 790 O O . TRP A 1 95 ? -15.850 -6.350 4.122 1.00 93.81 95 TRP A O 1
ATOM 800 N N . ILE A 1 96 ? -16.344 -5.485 2.102 1.00 93.31 96 ILE A N 1
ATOM 801 C CA . ILE A 1 96 ? -16.544 -4.111 2.581 1.00 93.31 96 ILE A CA 1
ATOM 802 C C . ILE A 1 96 ? -17.677 -4.059 3.606 1.00 93.31 96 ILE A C 1
ATOM 804 O O . ILE A 1 96 ? -17.493 -3.553 4.713 1.00 93.31 96 ILE A O 1
ATOM 808 N N . ASN A 1 97 ? -18.835 -4.638 3.291 1.00 94.50 97 ASN A N 1
ATOM 809 C CA . ASN A 1 97 ? -19.977 -4.643 4.203 1.00 94.50 97 ASN A CA 1
ATOM 810 C C . ASN A 1 97 ? -19.668 -5.397 5.503 1.00 94.50 97 ASN A C 1
ATOM 812 O O . ASN A 1 97 ? -20.046 -4.944 6.583 1.00 94.50 97 ASN A O 1
ATOM 816 N N . ARG A 1 98 ? -18.918 -6.506 5.438 1.00 95.44 98 ARG A N 1
ATOM 817 C CA . ARG A 1 98 ? -18.435 -7.213 6.637 1.00 95.44 98 ARG A CA 1
ATOM 818 C C . ARG A 1 98 ? -17.488 -6.351 7.471 1.00 95.44 98 ARG A C 1
ATOM 820 O O . ARG A 1 98 ? -17.656 -6.298 8.687 1.00 95.44 98 ARG A O 1
ATOM 827 N N . LYS A 1 99 ? -16.540 -5.649 6.841 1.00 95.19 99 LYS A N 1
ATOM 828 C CA . LYS A 1 99 ? -15.645 -4.682 7.501 1.00 95.19 99 LYS A CA 1
ATOM 829 C C . LYS A 1 99 ? -16.452 -3.616 8.243 1.00 95.19 99 LYS A C 1
ATOM 831 O O . LYS A 1 99 ? -16.207 -3.389 9.426 1.00 95.19 99 LYS A O 1
ATOM 836 N N . LEU A 1 100 ? -17.455 -3.022 7.597 1.00 95.69 100 LEU A N 1
ATOM 837 C CA . LEU A 1 100 ? -18.320 -2.013 8.217 1.00 95.69 100 LEU A CA 1
ATOM 838 C C . LEU A 1 100 ? -19.175 -2.585 9.357 1.00 95.69 100 LEU A C 1
ATOM 840 O O . LEU A 1 100 ? -19.262 -1.971 10.416 1.00 95.69 100 LEU A O 1
ATOM 844 N N . ALA A 1 101 ? -19.741 -3.783 9.195 1.00 97.19 101 ALA A N 1
ATOM 845 C CA 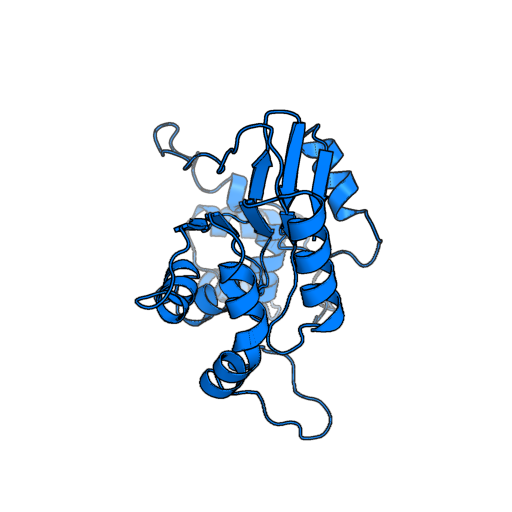. ALA A 1 101 ? -20.521 -4.441 10.244 1.00 97.19 101 ALA A CA 1
ATOM 846 C C . ALA A 1 101 ? -19.673 -4.770 11.486 1.00 97.19 101 ALA A C 1
ATOM 848 O O . ALA A 1 101 ? -20.124 -4.592 12.617 1.00 97.19 101 ALA A O 1
ATOM 849 N N . ILE A 1 102 ? -18.426 -5.215 11.293 1.00 97.31 102 ILE A N 1
ATOM 850 C CA . ILE A 1 102 ? -17.472 -5.426 12.391 1.00 97.31 102 ILE A CA 1
ATOM 851 C C . ILE A 1 102 ? -17.133 -4.082 13.043 1.00 97.31 102 ILE A C 1
ATOM 853 O O . ILE A 1 102 ? -17.172 -3.973 14.269 1.00 97.31 102 ILE A O 1
ATOM 857 N N . ALA A 1 103 ? -16.846 -3.049 12.247 1.00 97.31 103 ALA A N 1
ATOM 858 C CA . ALA A 1 103 ? -16.552 -1.721 12.770 1.00 97.31 103 ALA A CA 1
ATOM 859 C C . ALA A 1 103 ? -17.704 -1.170 13.622 1.00 97.31 103 ALA A C 1
ATOM 861 O O . ALA A 1 103 ? -17.457 -0.665 14.715 1.00 97.31 103 ALA A O 1
ATOM 862 N N . ASP A 1 104 ? -18.955 -1.319 13.178 1.00 97.38 104 ASP A N 1
ATOM 863 C CA . ASP A 1 104 ? -20.121 -0.913 13.962 1.00 97.38 104 ASP A CA 1
ATOM 864 C C . ASP A 1 104 ? -20.276 -1.731 15.247 1.00 97.38 104 ASP A C 1
ATOM 866 O O . ASP A 1 104 ? -20.406 -1.161 16.334 1.00 97.38 104 ASP A O 1
ATOM 870 N N . LYS A 1 105 ? -20.205 -3.064 15.145 1.00 97.88 105 LYS A N 1
ATOM 871 C CA . LYS A 1 105 ? -20.366 -3.968 16.290 1.00 97.88 105 LYS A CA 1
ATOM 872 C C . LYS A 1 105 ? -19.373 -3.657 17.410 1.00 97.88 105 LYS A C 1
ATOM 874 O O . LYS A 1 105 ? -19.753 -3.657 18.577 1.00 97.88 105 LYS A O 1
ATOM 879 N N . PHE A 1 106 ? -18.118 -3.382 17.057 1.00 97.62 106 PHE A N 1
ATOM 880 C CA . PHE A 1 106 ? -17.046 -3.093 18.014 1.00 97.62 106 PHE A CA 1
ATOM 881 C C . PHE A 1 106 ? -16.799 -1.591 18.222 1.00 97.62 106 PHE A C 1
ATOM 883 O O . PHE A 1 106 ? -15.850 -1.219 18.910 1.00 97.62 106 PHE A O 1
ATOM 890 N N . LYS A 1 107 ? -17.644 -0.725 17.644 1.00 97.44 107 LYS A N 1
ATOM 891 C CA . LYS A 1 107 ? -17.557 0.745 17.734 1.00 97.44 107 LYS A CA 1
ATOM 892 C C . LYS A 1 107 ? -16.176 1.295 17.352 1.00 97.44 107 LYS A C 1
ATOM 894 O O . LYS A 1 107 ? -15.685 2.272 17.918 1.00 97.44 107 LYS A O 1
ATOM 899 N N . ILE A 1 108 ? -15.563 0.679 16.348 1.00 97.94 108 ILE A N 1
ATOM 900 C CA . ILE A 1 108 ? -14.277 1.083 15.790 1.00 97.94 108 ILE A CA 1
ATOM 901 C C . ILE A 1 108 ? -14.505 2.272 14.856 1.00 97.94 108 ILE A C 1
ATOM 903 O O . ILE A 1 108 ? -15.224 2.17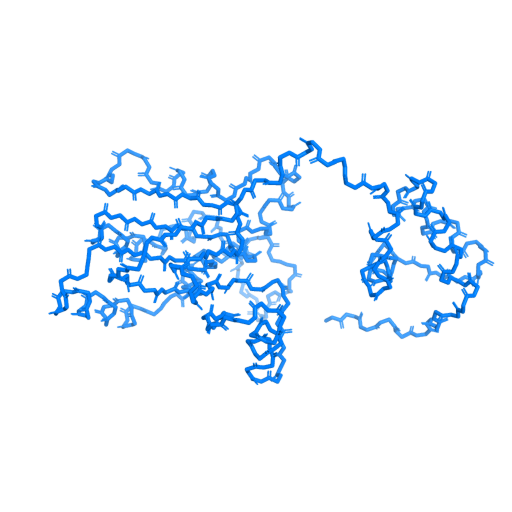8 13.866 1.00 97.94 108 ILE A O 1
ATOM 907 N N . THR A 1 109 ? -13.865 3.400 15.159 1.00 96.44 109 THR A N 1
ATOM 908 C CA . THR A 1 109 ? -14.013 4.660 14.399 1.00 96.44 109 THR A CA 1
ATOM 909 C C . THR A 1 109 ? -12.745 5.068 13.648 1.00 96.44 109 THR A C 1
ATOM 911 O O . THR A 1 109 ? -12.718 6.110 12.993 1.00 96.44 109 THR A O 1
ATOM 914 N N . LYS A 1 110 ? -11.697 4.249 13.752 1.00 96.88 110 LYS A N 1
ATOM 915 C CA . LYS A 1 110 ? -10.350 4.470 13.226 1.00 96.88 110 LYS A CA 1
ATOM 916 C C . LYS A 1 110 ? -10.027 3.363 12.232 1.00 96.88 110 LYS A C 1
ATOM 918 O O . LYS A 1 110 ? -10.161 2.195 12.584 1.00 96.88 110 LYS A O 1
ATOM 923 N N . ASN A 1 111 ? -9.596 3.715 11.029 1.00 96.06 111 ASN A N 1
ATOM 924 C CA . ASN A 1 111 ? -9.268 2.755 9.978 1.00 96.06 111 ASN A CA 1
ATOM 925 C C . ASN A 1 111 ? -7.850 2.962 9.445 1.00 96.06 111 ASN A C 1
ATOM 927 O O . ASN A 1 111 ? -7.422 4.094 9.245 1.00 96.06 111 ASN A O 1
ATOM 931 N N . ILE A 1 112 ? -7.138 1.869 9.198 1.00 95.69 112 ILE A N 1
ATOM 932 C CA . ILE A 1 112 ? -5.821 1.842 8.570 1.00 95.69 112 ILE A CA 1
ATOM 933 C C . ILE A 1 112 ? -5.934 0.998 7.300 1.00 95.69 112 ILE A C 1
ATOM 935 O O . ILE A 1 112 ? -6.199 -0.200 7.374 1.00 95.69 112 ILE A O 1
ATOM 939 N N . GLN A 1 113 ? -5.703 1.625 6.150 1.00 93.38 113 GLN A N 1
ATOM 940 C CA . GLN A 1 113 ? -5.641 0.970 4.848 1.00 93.38 113 GLN A CA 1
ATOM 941 C C . GLN A 1 113 ? -4.173 0.764 4.459 1.00 93.38 113 GLN A C 1
ATOM 943 O O . GLN A 1 113 ? -3.437 1.732 4.249 1.00 93.38 113 GLN A O 1
ATOM 948 N N . ILE A 1 114 ? -3.728 -0.490 4.397 1.00 93.50 114 ILE A N 1
ATOM 949 C CA . ILE A 1 114 ? -2.335 -0.869 4.147 1.00 93.50 114 ILE A CA 1
ATOM 950 C C . ILE A 1 114 ? -2.106 -1.112 2.646 1.00 93.50 114 ILE A C 1
ATOM 952 O O . ILE A 1 114 ? -1.915 -2.246 2.218 1.00 93.50 114 ILE A O 1
ATOM 956 N N . GLY A 1 115 ? -2.098 -0.031 1.865 1.00 91.81 115 GLY A N 1
ATOM 957 C CA . GLY A 1 115 ? -1.763 -0.065 0.439 1.00 91.81 115 GLY A CA 1
ATOM 958 C C . GLY A 1 115 ? -2.818 -0.700 -0.470 1.00 91.81 115 GLY A C 1
ATOM 959 O O . GLY A 1 115 ? -3.804 -1.274 0.002 1.00 91.81 115 GLY A O 1
ATOM 960 N N . ASP A 1 116 ? -2.595 -0.531 -1.777 1.00 93.00 116 ASP A N 1
ATOM 961 C CA . ASP A 1 116 ? -3.346 -1.132 -2.883 1.00 93.00 116 ASP A CA 1
ATOM 962 C C . ASP A 1 116 ? -4.861 -0.933 -2.725 1.00 93.00 116 ASP A C 1
ATOM 964 O O . ASP A 1 116 ? -5.677 -1.848 -2.843 1.00 93.00 116 ASP A O 1
ATOM 968 N N . THR A 1 117 ? -5.245 0.312 -2.428 1.00 90.06 117 THR A N 1
ATOM 969 C CA . THR A 1 117 ? -6.658 0.715 -2.371 1.00 90.06 117 THR A CA 1
ATOM 970 C C . THR A 1 117 ? -7.227 0.803 -3.781 1.00 90.06 117 THR A C 1
ATOM 972 O O . THR A 1 117 ? -8.368 0.417 -4.014 1.00 90.06 117 THR A O 1
ATOM 975 N N . LEU A 1 118 ? -6.424 1.310 -4.720 1.00 89.31 118 LEU A N 1
ATOM 976 C CA . LEU A 1 118 ? -6.772 1.506 -6.127 1.00 89.31 118 LEU A CA 1
ATOM 977 C C . LEU A 1 118 ? -5.814 0.713 -7.013 1.00 89.31 118 LEU A C 1
ATOM 979 O O . LEU A 1 118 ? -4.637 0.557 -6.680 1.00 89.31 118 LEU A O 1
ATOM 983 N N . ASP A 1 119 ? -6.302 0.216 -8.146 1.00 90.75 119 ASP A N 1
ATOM 984 C CA . ASP A 1 119 ? -5.534 -0.710 -8.977 1.00 90.75 119 ASP A CA 1
ATOM 985 C C . ASP A 1 119 ? -4.605 -0.017 -9.992 1.00 90.75 119 ASP A C 1
ATOM 987 O O . ASP A 1 119 ? -3.489 -0.481 -10.265 1.00 90.75 119 ASP A O 1
ATOM 991 N N . PHE A 1 120 ? -5.049 1.109 -10.541 1.00 89.38 120 PHE A N 1
ATOM 992 C CA . PHE A 1 120 ? -4.446 1.848 -11.643 1.00 89.38 120 PHE A CA 1
ATOM 993 C C . PHE A 1 120 ? -4.073 0.933 -12.816 1.00 89.38 120 PHE A C 1
ATOM 995 O O . PHE A 1 120 ? -2.910 0.859 -13.243 1.00 89.38 120 PHE A O 1
ATOM 1002 N N . ASP A 1 121 ? -5.060 0.215 -13.354 1.00 86.06 121 ASP A N 1
ATOM 1003 C CA . ASP A 1 121 ? -4.818 -0.782 -14.407 1.00 86.06 121 ASP A CA 1
ATOM 1004 C C . ASP A 1 121 ? -4.338 -0.138 -15.725 1.00 86.06 121 ASP A C 1
ATOM 1006 O O . ASP A 1 121 ? -3.574 -0.735 -16.494 1.00 86.06 121 ASP A O 1
ATOM 1010 N N . PHE A 1 122 ? -4.678 1.138 -15.949 1.00 85.31 122 PHE A N 1
ATOM 1011 C CA . PHE A 1 122 ? -4.275 1.910 -17.132 1.00 85.31 122 PHE A CA 1
ATOM 1012 C C . PHE A 1 122 ? -2.747 2.032 -17.314 1.00 85.31 122 PHE A C 1
ATOM 1014 O O . PHE A 1 122 ? -2.271 2.193 -18.437 1.00 85.31 122 PHE A O 1
ATOM 1021 N N . ILE A 1 123 ? -1.961 1.907 -16.235 1.00 86.69 123 ILE A N 1
ATOM 1022 C CA . ILE A 1 123 ? -0.481 1.932 -16.252 1.00 86.69 123 ILE A CA 1
ATOM 1023 C C . ILE A 1 123 ? 0.154 0.547 -16.080 1.00 86.69 123 ILE A C 1
ATOM 1025 O O . ILE A 1 123 ? 1.383 0.419 -15.975 1.00 86.69 123 ILE A O 1
ATOM 1029 N N . LYS A 1 124 ? -0.649 -0.517 -16.008 1.00 83.00 124 LYS A N 1
ATOM 1030 C CA . LYS A 1 124 ? -0.141 -1.882 -15.879 1.00 83.00 124 LYS A CA 1
ATOM 1031 C C . LYS A 1 124 ? 0.544 -2.304 -17.179 1.00 83.00 124 LYS A C 1
ATOM 1033 O O . LYS A 1 124 ? 0.025 -2.144 -18.276 1.00 83.00 124 LYS A O 1
ATOM 1038 N N . LYS A 1 125 ? 1.733 -2.900 -17.057 1.00 76.62 125 LYS A N 1
ATOM 1039 C CA . LYS A 1 125 ? 2.531 -3.361 -18.212 1.00 76.62 125 LYS A CA 1
ATOM 1040 C C . LYS A 1 125 ? 2.118 -4.736 -18.745 1.00 76.62 125 LYS A C 1
ATOM 1042 O O . LYS A 1 125 ? 2.603 -5.148 -19.792 1.00 76.62 125 LYS A O 1
ATOM 1047 N N . HIS A 1 126 ? 1.287 -5.473 -18.009 1.00 73.50 126 HIS A N 1
ATOM 1048 C CA . HIS A 1 126 ? 0.852 -6.808 -18.414 1.00 73.50 126 HIS A CA 1
ATOM 1049 C C . HIS A 1 126 ? -0.163 -6.710 -19.553 1.00 73.50 126 HIS A C 1
ATOM 1051 O O . HIS A 1 126 ? -1.054 -5.864 -19.455 1.00 73.50 126 HIS A O 1
ATOM 1057 N N . PRO A 1 127 ? -0.035 -7.527 -20.612 1.00 72.12 127 PRO A N 1
ATOM 1058 C CA . PRO A 1 127 ? -1.031 -7.566 -21.673 1.00 72.12 127 PRO A CA 1
ATOM 1059 C C . PRO A 1 127 ? -2.380 -7.981 -21.086 1.00 72.12 127 PRO A C 1
ATOM 1061 O O . PRO A 1 127 ? -2.428 -8.796 -20.163 1.00 72.12 127 PRO A O 1
ATOM 1064 N N . LEU A 1 128 ? -3.451 -7.393 -21.610 1.00 76.38 128 LEU A N 1
ATOM 1065 C CA . LEU A 1 128 ? -4.792 -7.890 -21.349 1.00 76.38 128 LEU A CA 1
ATOM 1066 C C . LEU A 1 128 ? -4.983 -9.195 -22.116 1.00 76.38 128 LEU A C 1
ATOM 1068 O O . LEU A 1 128 ? -4.466 -9.347 -23.227 1.00 76.38 128 LEU A O 1
ATOM 1072 N N . LEU A 1 129 ? -5.670 -10.138 -21.487 1.00 77.50 129 LEU A N 1
ATOM 1073 C CA . LEU A 1 129 ? -6.081 -11.373 -22.136 1.00 77.50 129 LEU A CA 1
ATOM 1074 C C . LEU A 1 129 ? -7.417 -11.111 -22.850 1.00 77.50 129 LEU A C 1
ATOM 1076 O O . LEU A 1 129 ? -8.153 -10.197 -22.486 1.00 77.50 129 LEU A O 1
ATOM 1080 N N . ASP A 1 130 ? -7.688 -11.865 -23.911 1.00 72.44 130 ASP A N 1
ATOM 1081 C CA . ASP A 1 130 ? -9.024 -11.990 -24.513 1.00 72.44 130 ASP A CA 1
ATOM 1082 C C . ASP A 1 130 ? -9.710 -10.691 -24.986 1.00 72.44 130 ASP A C 1
ATOM 1084 O O . ASP A 1 130 ? -10.932 -10.576 -24.983 1.00 72.44 130 ASP A O 1
ATOM 1088 N N . GLY A 1 131 ? -8.932 -9.709 -25.456 1.00 67.88 131 GLY A N 1
ATOM 1089 C CA . GLY A 1 131 ? -9.485 -8.497 -26.077 1.00 67.88 131 GLY A CA 1
ATOM 1090 C C . GLY A 1 131 ? -10.178 -7.545 -25.099 1.00 67.88 131 GLY A C 1
ATOM 1091 O O . GLY A 1 131 ? -10.867 -6.622 -25.536 1.00 67.88 131 GLY A O 1
ATOM 1092 N N . GLU A 1 132 ? -9.982 -7.739 -23.792 1.00 76.88 132 GLU A N 1
ATOM 1093 C CA . GLU A 1 132 ? -10.448 -6.798 -22.782 1.00 76.88 132 GLU A CA 1
ATOM 1094 C C . GLU A 1 132 ? -9.880 -5.395 -23.041 1.00 76.88 132 GLU A C 1
ATOM 1096 O O . GLU A 1 132 ? -8.765 -5.213 -23.547 1.00 76.88 132 GLU A O 1
ATOM 1101 N N . LYS A 1 133 ? -10.659 -4.375 -22.679 1.00 79.19 133 LYS A N 1
ATOM 1102 C CA . LYS A 1 133 ? -10.221 -2.981 -22.710 1.00 79.19 133 LYS A CA 1
ATOM 1103 C C . LYS A 1 133 ? -9.699 -2.609 -21.327 1.00 79.19 133 LYS A C 1
ATOM 1105 O O . LYS A 1 133 ? -10.356 -2.881 -20.326 1.00 79.19 133 LYS A O 1
ATOM 1110 N N . ARG A 1 134 ? -8.544 -1.936 -21.270 1.00 83.44 134 ARG A N 1
ATOM 1111 C CA . ARG A 1 134 ? -8.054 -1.362 -20.008 1.00 83.44 134 ARG A CA 1
ATOM 1112 C C . ARG A 1 134 ? -9.070 -0.352 -19.513 1.00 83.44 134 ARG A C 1
ATOM 1114 O O . ARG A 1 134 ? -9.517 0.488 -20.300 1.00 83.44 134 ARG A O 1
ATOM 1121 N N . LYS A 1 135 ? -9.359 -0.396 -18.217 1.00 83.62 135 LYS A N 1
ATOM 1122 C CA . LYS A 1 135 ? -10.148 0.656 -17.590 1.00 83.62 135 LYS A CA 1
ATOM 1123 C C . LYS A 1 135 ? -9.395 1.971 -17.681 1.00 83.62 135 LYS A C 1
ATOM 1125 O O . LYS A 1 135 ? -8.182 2.044 -17.466 1.00 83.62 135 LYS A O 1
ATOM 1130 N N . THR A 1 136 ? -10.127 3.001 -18.059 1.00 85.94 136 THR A N 1
ATOM 1131 C CA . THR A 1 136 ? -9.678 4.378 -17.926 1.00 85.94 136 THR A CA 1
ATOM 1132 C C . THR A 1 136 ? -9.642 4.760 -16.453 1.00 85.94 136 THR A C 1
ATOM 1134 O O . THR A 1 136 ? -10.247 4.107 -15.601 1.00 85.94 136 THR A O 1
ATOM 1137 N N . LEU A 1 137 ? -8.932 5.846 -16.160 1.00 83.62 137 LEU A N 1
ATOM 1138 C CA . LEU A 1 137 ? -8.884 6.392 -14.813 1.00 83.62 137 LEU A CA 1
ATOM 1139 C C . LEU A 1 137 ? -10.292 6.755 -14.305 1.00 83.62 137 LEU A C 1
ATOM 1141 O O . LEU A 1 137 ? -10.636 6.429 -13.177 1.00 83.62 137 LEU A O 1
ATOM 1145 N N . ASP A 1 138 ? -11.120 7.352 -15.165 1.00 84.44 138 ASP A N 1
ATOM 1146 C CA . ASP A 1 138 ? -12.480 7.771 -14.815 1.00 84.44 138 ASP A CA 1
ATOM 1147 C C . ASP A 1 138 ? -13.401 6.578 -14.514 1.00 84.44 138 ASP A C 1
ATOM 1149 O O . ASP A 1 138 ? -14.153 6.615 -13.541 1.00 84.44 138 ASP A O 1
ATOM 1153 N N . GLU A 1 139 ? -13.324 5.504 -15.311 1.00 87.12 139 GLU A N 1
ATOM 1154 C CA . GLU A 1 139 ? -14.081 4.262 -15.078 1.00 87.12 139 GLU A CA 1
ATOM 1155 C C . GLU A 1 139 ? -13.674 3.616 -13.746 1.00 87.12 139 GLU A C 1
ATOM 1157 O O . GLU A 1 139 ? -14.528 3.290 -12.922 1.00 87.12 139 GLU A O 1
ATOM 1162 N N . GLU A 1 140 ? -12.368 3.492 -13.497 1.00 88.12 140 GLU A N 1
ATOM 1163 C CA . GLU A 1 140 ? -11.844 2.963 -12.237 1.00 88.12 140 GLU A CA 1
ATOM 1164 C C . GLU A 1 140 ? -12.308 3.798 -11.036 1.00 88.12 140 GLU A C 1
ATOM 1166 O O . GLU A 1 140 ? -12.694 3.249 -10.005 1.00 88.12 140 GLU A O 1
ATOM 1171 N N . PHE A 1 141 ? -12.335 5.123 -11.175 1.00 83.25 141 PHE A N 1
ATOM 1172 C CA . PHE A 1 141 ? -12.741 6.029 -10.103 1.00 83.25 141 PHE A CA 1
ATOM 1173 C C . PHE A 1 141 ? -14.234 5.956 -9.809 1.00 83.25 141 PHE A C 1
ATOM 1175 O O . PHE A 1 141 ? -14.632 5.947 -8.642 1.00 83.25 141 PHE A O 1
ATOM 1182 N N . LEU A 1 142 ? -15.057 5.891 -10.856 1.00 85.12 142 LEU A N 1
ATOM 1183 C CA . LEU A 1 142 ? -16.500 5.740 -10.717 1.00 85.12 142 LEU A CA 1
ATOM 1184 C C . LEU A 1 142 ? -16.837 4.434 -9.992 1.00 85.12 142 LEU A C 1
ATOM 1186 O O . LEU A 1 142 ? -17.665 4.416 -9.082 1.00 85.12 142 LEU A O 1
ATOM 1190 N N . GLU A 1 143 ? -16.159 3.354 -10.361 1.00 88.50 143 GLU A N 1
ATOM 1191 C CA . GLU A 1 143 ? -16.378 2.041 -9.772 1.00 88.50 143 GLU A CA 1
ATOM 1192 C C . GLU A 1 143 ? -15.729 1.877 -8.389 1.00 88.50 143 GLU A C 1
ATOM 1194 O O . GLU A 1 143 ? -16.204 1.083 -7.584 1.00 88.50 143 GLU A O 1
ATOM 1199 N N . ALA A 1 144 ? -14.695 2.650 -8.045 1.00 87.94 144 ALA A N 1
ATOM 1200 C CA . ALA A 1 144 ? -14.107 2.663 -6.703 1.00 87.94 144 ALA A CA 1
ATOM 1201 C C . ALA A 1 144 ? -14.998 3.338 -5.643 1.00 87.94 144 ALA A C 1
ATOM 1203 O O . ALA A 1 144 ? -14.709 3.258 -4.443 1.00 87.94 144 ALA A O 1
ATOM 1204 N N . ALA A 1 145 ? -16.092 3.985 -6.058 1.00 83.62 145 ALA A N 1
ATOM 1205 C CA . ALA A 1 145 ? -16.972 4.746 -5.181 1.00 83.62 145 ALA A CA 1
ATOM 1206 C C . ALA A 1 145 ? -17.459 3.986 -3.926 1.00 83.62 145 ALA A C 1
ATOM 1208 O O . ALA A 1 145 ? -17.467 4.606 -2.860 1.00 83.62 145 ALA A O 1
ATOM 1209 N N . PRO A 1 146 ? -17.827 2.686 -3.962 1.00 85.19 146 PRO A N 1
ATOM 1210 C CA . PRO A 1 146 ? -18.235 1.959 -2.757 1.00 85.19 146 PRO A CA 1
ATOM 1211 C C . PRO A 1 146 ? -17.099 1.798 -1.738 1.00 85.19 146 PRO A C 1
ATOM 1213 O O . PRO A 1 146 ? -17.308 2.055 -0.551 1.00 85.19 146 PRO A O 1
ATOM 1216 N N . SER A 1 147 ? -15.893 1.450 -2.201 1.00 88.12 147 SER A N 1
ATOM 1217 C CA . SER A 1 147 ? -14.686 1.341 -1.360 1.00 88.12 147 SER A CA 1
ATOM 1218 C C . SER A 1 147 ? -14.361 2.673 -0.701 1.00 88.12 147 SER A C 1
ATOM 1220 O O . SER A 1 147 ? -14.231 2.778 0.518 1.00 88.12 147 SER A O 1
ATOM 1222 N N . ILE A 1 148 ? -14.370 3.735 -1.500 1.00 84.12 148 ILE A N 1
ATOM 1223 C CA . ILE A 1 148 ? -14.158 5.101 -1.035 1.00 84.12 148 ILE A CA 1
ATOM 1224 C C . ILE A 1 148 ? -15.223 5.513 -0.007 1.00 84.12 148 ILE A C 1
ATOM 1226 O O . ILE A 1 148 ? -14.900 6.036 1.060 1.00 84.12 148 ILE A O 1
ATOM 1230 N N . LYS A 1 149 ? -16.504 5.249 -0.287 1.00 85.81 149 LYS A N 1
ATOM 1231 C CA . LYS A 1 149 ? -17.614 5.572 0.617 1.00 85.81 149 LYS A CA 1
ATOM 1232 C C . LYS A 1 149 ? -17.507 4.815 1.939 1.00 85.81 149 LYS A C 1
ATOM 1234 O O . LYS A 1 149 ? -17.843 5.374 2.980 1.00 85.81 149 LYS A O 1
ATOM 1239 N N . ALA A 1 150 ? -17.009 3.582 1.924 1.00 89.31 150 ALA A N 1
ATOM 1240 C CA . ALA A 1 150 ? -16.768 2.817 3.141 1.00 89.31 150 ALA A CA 1
ATOM 1241 C C . ALA A 1 150 ? -15.703 3.465 4.038 1.00 89.31 150 ALA A C 1
ATOM 1243 O O . ALA A 1 150 ? -15.833 3.421 5.260 1.00 89.31 150 ALA A O 1
ATOM 1244 N N . LEU A 1 151 ? -14.691 4.131 3.470 1.00 88.75 151 LEU A N 1
ATOM 1245 C CA . LEU A 1 151 ? -13.705 4.879 4.260 1.00 88.75 151 LEU A CA 1
ATOM 1246 C C . LEU A 1 151 ? -14.346 6.051 5.024 1.00 88.75 151 LEU A C 1
ATOM 1248 O O . LEU A 1 151 ? -13.911 6.372 6.129 1.00 88.75 151 LEU A O 1
ATOM 1252 N N . LEU A 1 152 ? -15.427 6.639 4.500 1.00 87.38 152 LEU A N 1
ATOM 1253 C CA . LEU A 1 152 ? -16.164 7.731 5.157 1.00 87.38 152 LEU A CA 1
ATOM 1254 C C . LEU A 1 152 ? -16.934 7.300 6.404 1.00 87.38 152 LEU A C 1
ATOM 1256 O O . LEU A 1 152 ? -17.342 8.151 7.191 1.00 87.38 152 LEU A O 1
ATOM 1260 N N . TYR A 1 153 ? -17.135 5.997 6.598 1.00 91.06 153 TYR A N 1
ATOM 1261 C CA . TYR A 1 153 ? -17.714 5.470 7.831 1.00 91.06 153 TYR A CA 1
ATOM 1262 C C . TYR A 1 153 ? -16.819 5.756 9.046 1.00 91.06 153 TYR A C 1
ATOM 1264 O O . TYR A 1 153 ? -17.295 5.960 10.165 1.00 91.06 153 TYR A O 1
ATOM 1272 N N . PHE A 1 154 ? -15.504 5.780 8.833 1.00 92.44 154 PHE A N 1
ATOM 1273 C CA . PHE A 1 154 ? -14.526 6.006 9.884 1.00 92.44 154 PHE A CA 1
ATOM 1274 C C . PHE A 1 154 ? -14.269 7.501 10.062 1.00 92.44 154 PHE A C 1
ATOM 1276 O O . PHE A 1 154 ? -14.144 8.250 9.100 1.00 92.44 154 PHE A O 1
ATOM 1283 N N . LYS A 1 155 ? -14.123 7.939 11.315 1.00 91.94 155 LYS A N 1
ATOM 1284 C CA . LYS A 1 155 ? -13.803 9.336 11.647 1.00 91.94 155 LYS A CA 1
ATOM 1285 C C . LYS A 1 155 ? -12.374 9.701 11.253 1.00 91.94 155 LYS A C 1
ATOM 1287 O O . LYS A 1 155 ? -12.089 10.864 10.980 1.00 91.94 155 LYS A O 1
ATOM 1292 N N . LYS A 1 156 ? -11.476 8.712 11.273 1.00 91.75 156 LYS A N 1
ATOM 1293 C CA . LYS A 1 156 ? -10.055 8.885 10.985 1.00 91.75 156 LYS A CA 1
ATOM 1294 C C . LYS A 1 156 ? -9.526 7.717 10.167 1.00 91.75 156 LYS A C 1
ATOM 1296 O O . LYS A 1 156 ? -9.695 6.563 10.564 1.00 91.75 156 LYS A O 1
ATOM 1301 N N . ASN A 1 157 ? -8.878 8.033 9.055 1.00 91.00 157 ASN A N 1
ATOM 1302 C CA . ASN A 1 157 ? -8.354 7.078 8.091 1.00 91.00 157 ASN A CA 1
ATOM 1303 C C . ASN A 1 157 ? -6.856 7.303 7.899 1.00 91.00 157 ASN A C 1
ATOM 1305 O O . ASN A 1 157 ? -6.440 8.402 7.546 1.00 91.00 157 ASN A O 1
ATOM 1309 N N . TRP A 1 158 ? -6.050 6.263 8.086 1.00 92.44 158 TRP A N 1
ATOM 1310 C CA . TRP A 1 158 ? -4.641 6.257 7.707 1.00 92.44 158 TRP A CA 1
ATOM 1311 C C . TRP A 1 158 ? -4.473 5.448 6.429 1.00 92.44 158 TRP A C 1
ATOM 1313 O O . TRP A 1 158 ? -4.702 4.243 6.434 1.00 92.44 158 TRP A O 1
ATOM 1323 N N . LEU A 1 159 ? -4.074 6.103 5.343 1.00 89.88 159 LEU A N 1
ATOM 1324 C CA . LEU A 1 159 ? -3.908 5.480 4.032 1.00 89.88 159 LEU A CA 1
ATOM 1325 C C . LEU A 1 159 ? -2.420 5.338 3.728 1.00 89.88 159 LEU A C 1
ATOM 1327 O O . LEU A 1 159 ? -1.719 6.336 3.533 1.00 89.88 159 LEU A O 1
ATOM 1331 N N . MET A 1 160 ? -1.928 4.102 3.754 1.00 90.75 160 MET A N 1
ATOM 1332 C CA . MET A 1 160 ? -0.547 3.779 3.404 1.00 90.75 160 MET A CA 1
ATOM 1333 C C . MET A 1 160 ? -0.417 3.581 1.902 1.00 90.75 160 MET A C 1
ATOM 1335 O O . MET A 1 160 ? -1.368 3.206 1.215 1.00 90.75 160 MET A O 1
ATOM 1339 N N . ARG A 1 161 ? 0.786 3.820 1.390 1.00 90.06 161 ARG A N 1
ATOM 1340 C CA . ARG A 1 161 ? 1.096 3.603 -0.017 1.00 90.06 161 ARG A CA 1
ATOM 1341 C C . ARG A 1 161 ? 1.292 2.115 -0.302 1.00 90.06 161 ARG A C 1
ATOM 1343 O O . ARG A 1 161 ? 2.148 1.490 0.326 1.00 90.06 161 ARG A O 1
ATOM 1350 N N . GLY A 1 162 ? 0.592 1.597 -1.306 1.00 92.19 162 GLY A N 1
ATOM 1351 C CA . GLY A 1 162 ? 0.841 0.278 -1.868 1.00 92.19 162 GLY A CA 1
ATOM 1352 C C . GLY A 1 162 ? 1.699 0.295 -3.131 1.00 92.19 162 GLY A C 1
ATOM 1353 O O . GLY A 1 162 ? 2.251 1.319 -3.559 1.00 92.19 162 GLY A O 1
ATOM 1354 N N . ASN A 1 163 ? 1.841 -0.876 -3.735 1.00 91.56 163 ASN A N 1
ATOM 1355 C CA . ASN A 1 163 ? 2.572 -1.074 -4.977 1.00 91.56 163 ASN A CA 1
ATOM 1356 C C . ASN A 1 163 ? 1.890 -0.414 -6.176 1.00 91.56 163 ASN A C 1
ATOM 1358 O O . ASN A 1 163 ? 2.577 0.090 -7.076 1.00 91.56 163 ASN A O 1
ATOM 1362 N N . HIS A 1 164 ? 0.561 -0.420 -6.201 1.00 90.81 164 HIS A N 1
ATOM 1363 C CA . HIS A 1 164 ? -0.248 0.107 -7.291 1.00 90.81 164 HIS A CA 1
ATOM 1364 C C . HIS A 1 164 ? -0.217 1.632 -7.288 1.00 90.81 164 HIS A C 1
ATOM 1366 O O . HIS A 1 164 ? 0.129 2.248 -8.299 1.00 90.81 164 HIS A O 1
ATOM 1372 N N . GLU A 1 165 ? -0.373 2.251 -6.122 1.00 89.31 165 GLU A N 1
ATOM 1373 C CA . GLU A 1 165 ? -0.160 3.686 -5.972 1.00 89.31 165 GLU A CA 1
ATOM 1374 C C . GLU A 1 165 ? 1.277 4.108 -6.327 1.00 89.31 165 GLU A C 1
ATOM 1376 O O . GLU A 1 165 ? 1.513 5.112 -7.009 1.00 89.31 165 GLU A O 1
ATOM 1381 N N . PHE A 1 166 ? 2.275 3.332 -5.889 1.00 89.88 166 PHE A N 1
ATOM 1382 C CA . PHE A 1 166 ? 3.674 3.615 -6.207 1.00 89.88 166 PHE A CA 1
ATOM 1383 C C . PHE A 1 166 ? 3.970 3.487 -7.710 1.00 89.88 166 PHE A C 1
ATOM 1385 O O . PHE A 1 166 ? 4.865 4.156 -8.234 1.00 89.88 166 PHE A O 1
ATOM 1392 N N . ARG A 1 167 ? 3.213 2.659 -8.439 1.00 89.75 167 ARG A N 1
ATOM 1393 C CA . ARG A 1 167 ? 3.313 2.531 -9.899 1.00 89.75 167 ARG A CA 1
ATOM 1394 C C . ARG A 1 167 ? 2.985 3.848 -10.599 1.00 89.75 167 ARG A C 1
ATOM 1396 O O . ARG A 1 167 ? 3.719 4.205 -11.517 1.00 89.75 167 ARG A O 1
ATOM 1403 N N . VAL A 1 168 ? 1.971 4.584 -10.139 1.00 89.94 168 VAL A N 1
ATOM 1404 C CA . VAL A 1 168 ? 1.616 5.911 -10.679 1.00 89.94 168 VAL A CA 1
ATOM 1405 C C . VAL A 1 168 ? 2.762 6.897 -10.474 1.00 89.94 168 VAL A C 1
ATOM 1407 O O . VAL A 1 168 ? 3.173 7.581 -11.413 1.00 89.94 168 VAL A O 1
ATOM 1410 N N . SER A 1 169 ? 3.349 6.904 -9.274 1.00 88.31 169 SER A N 1
ATOM 1411 C CA . SER A 1 169 ? 4.514 7.742 -8.976 1.00 88.31 169 SER A CA 1
ATOM 1412 C C . SER A 1 169 ? 5.684 7.435 -9.907 1.00 88.31 169 SER A C 1
ATOM 1414 O O . SER A 1 169 ? 6.266 8.342 -10.495 1.00 88.31 169 SER A O 1
ATOM 1416 N N . ARG A 1 170 ? 5.981 6.156 -10.160 1.00 87.94 170 ARG A N 1
ATOM 1417 C CA . ARG A 1 170 ? 7.027 5.781 -11.125 1.00 87.94 170 ARG A CA 1
ATOM 1418 C C . ARG A 1 170 ? 6.686 6.170 -12.561 1.00 87.94 170 ARG A C 1
ATOM 1420 O O . ARG A 1 170 ? 7.568 6.628 -13.274 1.00 87.94 170 ARG A O 1
ATOM 1427 N N . TYR A 1 171 ? 5.439 5.980 -12.986 1.00 87.19 171 TYR A N 1
ATOM 1428 C CA . TYR A 1 171 ? 4.998 6.307 -14.345 1.00 87.19 171 TYR A CA 1
ATOM 1429 C C . TYR A 1 171 ? 5.092 7.809 -14.635 1.00 87.19 171 TYR A C 1
ATOM 1431 O O . TYR A 1 171 ? 5.451 8.215 -15.734 1.00 87.19 171 TYR A O 1
ATOM 1439 N N . THR A 1 172 ? 4.823 8.632 -13.625 1.00 85.69 172 THR A N 1
ATOM 1440 C CA . THR A 1 172 ? 4.803 10.095 -13.737 1.00 85.69 172 THR A CA 1
ATOM 1441 C C . THR A 1 172 ? 6.105 10.758 -13.288 1.00 85.69 172 THR A C 1
ATOM 1443 O O . THR A 1 172 ? 6.123 11.966 -13.075 1.00 85.69 172 THR A O 1
ATOM 1446 N N . ASN A 1 173 ? 7.193 9.999 -13.104 1.00 84.69 173 ASN A N 1
ATOM 1447 C CA . ASN A 1 173 ? 8.462 10.506 -12.564 1.00 84.69 173 ASN A CA 1
ATOM 1448 C C . ASN A 1 173 ? 8.280 11.333 -11.273 1.00 84.69 173 ASN A C 1
ATOM 1450 O O . ASN A 1 173 ? 8.888 12.381 -11.086 1.00 84.69 173 ASN A O 1
ATOM 1454 N N . SER A 1 174 ? 7.436 10.839 -10.367 1.00 83.62 174 SER A N 1
ATOM 1455 C CA . SER A 1 174 ? 7.062 11.444 -9.082 1.00 83.62 174 SER A CA 1
ATOM 1456 C C . SER A 1 174 ? 6.251 12.744 -9.153 1.00 83.62 174 SER A C 1
ATOM 1458 O O . SER A 1 174 ? 6.014 13.341 -8.101 1.00 83.62 174 SER A O 1
ATOM 1460 N N . LEU A 1 175 ? 5.770 13.161 -10.333 1.00 81.56 175 LEU A N 1
ATOM 1461 C CA . LEU A 1 175 ? 4.834 14.290 -10.453 1.00 81.56 175 LEU A CA 1
ATOM 1462 C C . LEU A 1 175 ? 3.504 13.986 -9.741 1.00 81.56 175 LEU A C 1
ATOM 1464 O O . LEU A 1 175 ? 2.948 14.841 -9.050 1.00 81.56 175 LEU A O 1
ATOM 1468 N N . ILE A 1 176 ? 3.019 12.743 -9.844 1.00 84.12 176 ILE A N 1
ATOM 1469 C CA . ILE A 1 176 ? 1.813 12.276 -9.155 1.00 84.12 176 ILE A CA 1
ATOM 1470 C C . ILE A 1 176 ? 2.200 11.227 -8.111 1.00 84.12 176 ILE A C 1
ATOM 1472 O O . ILE A 1 176 ? 2.461 10.070 -8.422 1.00 84.12 176 ILE A O 1
ATOM 1476 N N . GLN A 1 177 ? 2.224 11.640 -6.845 1.00 83.81 177 GLN A N 1
ATOM 1477 C CA . GLN A 1 177 ? 2.413 10.758 -5.692 1.00 83.81 177 GLN A CA 1
ATOM 1478 C C . GLN A 1 177 ? 1.053 10.288 -5.177 1.00 83.81 177 GLN A C 1
ATOM 1480 O O . GLN A 1 177 ? 0.039 10.939 -5.433 1.00 83.81 177 GLN A O 1
ATOM 1485 N N . ALA A 1 178 ? 1.001 9.205 -4.400 1.00 79.25 178 ALA A N 1
ATOM 1486 C CA . ALA A 1 178 ? -0.304 8.693 -3.992 1.00 79.25 178 ALA A CA 1
ATOM 1487 C C . ALA A 1 178 ? -1.089 9.648 -3.091 1.00 79.25 178 ALA A C 1
ATOM 1489 O O . ALA A 1 178 ? -2.310 9.674 -3.171 1.00 79.25 178 ALA A O 1
ATOM 1490 N N . LYS A 1 179 ? -0.419 10.528 -2.334 1.00 79.00 179 LYS A N 1
ATOM 1491 C CA . LYS A 1 179 ? -1.103 11.612 -1.607 1.00 79.00 179 LYS A CA 1
ATOM 1492 C C . LYS A 1 179 ? -1.959 12.484 -2.519 1.00 79.00 179 LYS A C 1
ATOM 1494 O O . LYS A 1 179 ? -3.013 12.943 -2.100 1.00 79.00 179 LYS A O 1
ATOM 1499 N N . HIS A 1 180 ? -1.497 12.733 -3.748 1.00 82.62 180 HIS A N 1
ATOM 1500 C CA . HIS A 1 180 ? -2.234 13.525 -4.729 1.00 82.62 180 HIS A CA 1
ATOM 1501 C C . HIS A 1 180 ? -3.462 12.754 -5.200 1.00 82.62 180 HIS A C 1
ATOM 1503 O O . HIS A 1 180 ? -4.536 13.335 -5.273 1.00 82.62 180 HIS A O 1
ATOM 1509 N N . LEU A 1 181 ? -3.311 11.445 -5.425 1.00 79.81 181 LEU A N 1
ATOM 1510 C CA . LEU A 1 181 ? -4.411 10.552 -5.782 1.00 79.81 181 LEU A CA 1
ATOM 1511 C C . LEU A 1 181 ? -5.489 10.615 -4.694 1.00 79.81 181 LEU A C 1
ATOM 1513 O O . LEU A 1 181 ? -6.585 11.083 -4.967 1.00 79.81 181 LEU A O 1
ATOM 1517 N N . TYR A 1 182 ? -5.149 10.315 -3.437 1.00 75.00 182 TYR A N 1
ATOM 1518 C CA . TYR A 1 182 ? -6.090 10.370 -2.309 1.00 75.00 182 TYR A CA 1
ATOM 1519 C C . TYR A 1 182 ? -6.739 11.742 -2.086 1.00 75.00 182 TYR A C 1
ATOM 1521 O O . TYR A 1 182 ? -7.914 11.800 -1.731 1.00 75.00 182 TYR A O 1
ATOM 1529 N N . LYS A 1 183 ? -6.027 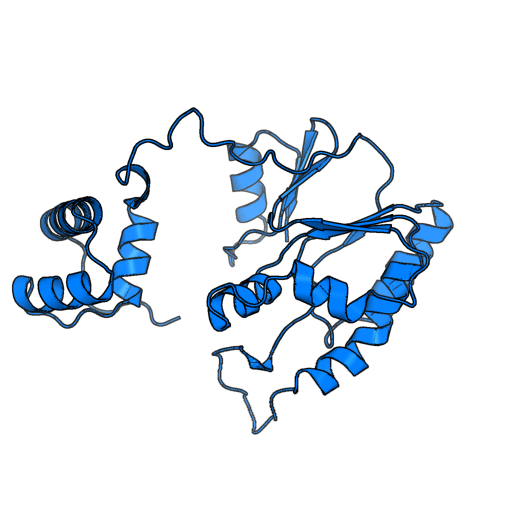12.846 -2.344 1.00 74.56 183 LYS A N 1
ATOM 1530 C CA . LYS A 1 183 ? -6.613 14.196 -2.292 1.00 74.56 183 LYS A CA 1
ATOM 1531 C C . LYS A 1 183 ? -7.635 14.452 -3.397 1.00 74.56 183 LYS A C 1
ATOM 1533 O O . LYS A 1 183 ? -8.662 15.057 -3.116 1.00 74.56 183 LYS A O 1
ATOM 1538 N N . ILE A 1 184 ? -7.375 13.981 -4.618 1.00 71.50 184 ILE A N 1
ATOM 1539 C CA . ILE A 1 184 ? -8.312 14.105 -5.747 1.00 71.50 184 ILE A CA 1
ATOM 1540 C C . ILE A 1 184 ? -9.608 13.341 -5.457 1.00 71.50 184 ILE A C 1
ATOM 1542 O O . ILE A 1 184 ? -10.684 13.816 -5.805 1.00 71.50 184 ILE A O 1
ATOM 1546 N N . PHE A 1 185 ? -9.527 12.202 -4.768 1.00 66.75 185 PHE A N 1
ATOM 1547 C CA . PHE A 1 185 ? -10.729 11.500 -4.318 1.00 66.75 185 PHE A CA 1
ATOM 1548 C C . PHE A 1 185 ? -11.437 12.221 -3.169 1.00 66.75 185 PHE A C 1
ATOM 1550 O O . PHE A 1 185 ? -12.660 12.138 -3.077 1.00 66.75 185 PHE A O 1
ATOM 1557 N N . GLY A 1 186 ? -10.673 12.892 -2.296 1.00 61.50 186 GLY A N 1
ATOM 1558 C CA . GLY A 1 186 ? -11.118 13.212 -0.946 1.00 61.50 186 GLY A CA 1
ATOM 1559 C C . GLY A 1 186 ? -11.677 14.593 -0.639 1.00 61.50 186 GLY A C 1
ATOM 1560 O O . GLY A 1 186 ? -12.450 14.733 0.309 1.00 61.50 186 GLY A O 1
ATOM 1561 N N . GLU A 1 187 ? -11.352 15.616 -1.420 1.00 56.38 187 GLU A N 1
ATOM 1562 C CA . GLU A 1 187 ? -11.849 16.975 -1.173 1.00 56.38 187 GLU A CA 1
ATOM 1563 C C . GLU A 1 187 ? -12.858 17.407 -2.249 1.00 56.38 187 GLU A C 1
ATOM 1565 O O . GLU A 1 187 ? -12.641 17.121 -3.426 1.00 56.38 187 GLU A O 1
ATOM 1570 N N . PRO A 1 188 ? -13.974 18.092 -1.898 1.00 48.84 188 PRO A N 1
ATOM 1571 C CA . PRO A 1 188 ? -14.299 18.725 -0.608 1.00 48.84 188 PRO A CA 1
ATOM 1572 C C . PRO A 1 188 ? -15.458 18.060 0.182 1.00 48.84 188 PRO A C 1
ATOM 1574 O O . PRO A 1 188 ? -16.091 18.713 1.006 1.00 48.84 188 PRO A O 1
ATOM 1577 N N . LYS A 1 189 ? -15.810 16.790 -0.074 1.00 55.22 189 LYS A N 1
ATOM 1578 C CA . LYS A 1 189 ? -17.080 16.192 0.414 1.00 55.22 189 LYS A CA 1
ATOM 1579 C C . LYS A 1 189 ? -16.978 15.313 1.668 1.00 55.22 189 LYS A C 1
ATOM 1581 O O . LYS A 1 189 ? -17.974 14.694 2.045 1.00 55.22 189 LYS A O 1
ATOM 1586 N N . TRP A 1 190 ? -15.809 15.177 2.286 1.00 59.03 190 TRP A N 1
ATOM 1587 C CA . TRP A 1 190 ? -15.580 14.138 3.294 1.00 59.03 190 TRP A CA 1
ATOM 1588 C C . TRP A 1 190 ? -15.484 14.712 4.714 1.00 59.03 190 TRP A C 1
ATOM 1590 O O . TRP A 1 190 ? -14.595 15.495 5.017 1.00 59.03 190 TRP A O 1
ATOM 1600 N N . ASN A 1 191 ? -16.369 14.267 5.614 1.00 57.84 191 ASN A N 1
ATOM 1601 C CA . ASN A 1 191 ? -16.332 14.585 7.055 1.00 57.84 191 ASN A CA 1
ATOM 1602 C C . ASN A 1 191 ? -15.264 13.784 7.837 1.00 57.84 191 ASN A C 1
ATOM 1604 O O . ASN A 1 191 ? -15.267 13.794 9.069 1.00 57.84 191 ASN A O 1
ATOM 1608 N N . ALA A 1 192 ? -14.391 13.042 7.151 1.00 63.41 192 ALA A N 1
ATOM 1609 C CA . ALA A 1 192 ? -13.407 12.158 7.769 1.00 63.41 192 ALA A CA 1
ATOM 1610 C C . ALA A 1 192 ? -11.985 12.719 7.629 1.00 63.41 192 ALA A C 1
ATOM 1612 O O . ALA A 1 192 ? -11.627 13.289 6.602 1.00 63.41 192 ALA A O 1
ATOM 1613 N N . ASP A 1 193 ? -11.173 12.534 8.672 1.00 80.94 193 ASP A N 1
ATOM 1614 C CA . ASP A 1 193 ? -9.771 12.957 8.702 1.00 80.94 193 ASP A CA 1
ATOM 1615 C C . ASP A 1 193 ? -8.903 11.912 7.985 1.00 80.94 193 ASP A C 1
ATOM 1617 O O . ASP A 1 193 ? -8.689 10.809 8.501 1.00 80.94 193 ASP A O 1
ATOM 1621 N N . PHE A 1 194 ? -8.443 12.238 6.775 1.00 83.50 194 PHE A N 1
ATOM 1622 C CA . PHE A 1 194 ? -7.578 11.376 5.971 1.00 83.50 194 PHE A CA 1
ATOM 1623 C C . PHE A 1 194 ? -6.112 11.753 6.156 1.00 83.50 194 PHE A C 1
ATOM 1625 O O . PHE A 1 194 ? -5.648 12.806 5.722 1.00 83.50 194 PHE A O 1
ATOM 1632 N N . ILE A 1 195 ? -5.355 10.831 6.741 1.00 86.50 195 ILE A N 1
ATOM 1633 C CA . ILE A 1 195 ? -3.909 10.923 6.890 1.00 86.50 195 ILE A CA 1
ATOM 1634 C C . ILE A 1 195 ? -3.275 9.975 5.893 1.00 86.50 195 ILE A C 1
ATOM 1636 O O . ILE A 1 195 ? -3.345 8.756 6.031 1.00 86.50 195 ILE A O 1
ATOM 1640 N N . TYR A 1 196 ? -2.606 10.541 4.904 1.00 84.12 196 TYR A N 1
ATOM 1641 C CA . TYR A 1 196 ? -1.852 9.758 3.946 1.00 84.12 196 TYR A CA 1
ATOM 1642 C C . TYR A 1 196 ? -0.368 9.679 4.329 1.00 84.12 196 TYR A C 1
ATOM 1644 O O . TYR A 1 196 ? 0.222 10.651 4.805 1.00 84.12 196 TYR A O 1
ATOM 1652 N N . SER A 1 197 ? 0.244 8.525 4.066 1.00 83.50 197 SER A N 1
ATOM 1653 C CA . SER A 1 197 ? 1.676 8.288 4.226 1.00 83.50 197 SER A CA 1
ATOM 1654 C C . SER A 1 197 ? 2.281 7.751 2.934 1.00 83.50 197 SER A C 1
ATOM 1656 O O . SER A 1 197 ? 1.809 6.757 2.388 1.00 83.50 197 SER A O 1
ATOM 1658 N N . ASP A 1 198 ? 3.391 8.347 2.493 1.00 79.62 198 ASP A N 1
ATOM 1659 C CA . ASP A 1 198 ? 4.205 7.801 1.398 1.00 79.62 198 ASP A CA 1
ATOM 1660 C C . ASP A 1 198 ? 4.982 6.535 1.801 1.00 79.62 198 ASP A C 1
ATOM 1662 O O . ASP A 1 198 ? 5.623 5.907 0.954 1.00 79.62 198 ASP A O 1
ATOM 1666 N N . TYR A 1 199 ? 4.942 6.155 3.081 1.00 84.88 199 TYR A N 1
ATOM 1667 C CA . TYR A 1 199 ? 5.548 4.924 3.573 1.00 84.88 199 TYR A CA 1
ATOM 1668 C C . TYR A 1 199 ? 4.644 3.719 3.336 1.00 84.88 199 TYR A C 1
ATOM 1670 O O . TYR A 1 199 ? 3.420 3.794 3.418 1.00 84.88 199 TYR A O 1
ATOM 1678 N N . ASP A 1 200 ? 5.298 2.589 3.107 1.00 87.00 200 ASP A N 1
ATOM 1679 C CA . ASP A 1 200 ? 4.717 1.254 2.983 1.00 87.00 200 ASP A CA 1
ATOM 1680 C C . ASP A 1 200 ? 4.647 0.520 4.335 1.00 87.00 200 ASP A C 1
ATOM 1682 O O . ASP A 1 200 ? 4.433 -0.691 4.394 1.00 87.00 200 ASP A O 1
ATOM 1686 N N . LYS A 1 201 ? 4.880 1.246 5.435 1.00 90.50 201 LYS A N 1
ATOM 1687 C CA . LYS A 1 201 ? 4.903 0.697 6.788 1.00 90.50 201 LYS A CA 1
ATOM 1688 C C . LYS A 1 201 ? 4.379 1.668 7.835 1.00 90.50 201 LYS A C 1
ATOM 1690 O O . LYS A 1 201 ? 4.589 2.880 7.739 1.00 90.50 201 LYS A O 1
ATOM 1695 N N . LEU A 1 202 ? 3.766 1.103 8.869 1.00 93.62 202 LEU A N 1
ATOM 1696 C CA . LEU A 1 202 ? 3.195 1.826 10.001 1.00 93.62 202 LEU A CA 1
ATOM 1697 C C . LEU A 1 202 ? 3.348 1.008 11.285 1.00 93.62 202 LEU A C 1
ATOM 1699 O O . LEU A 1 202 ? 3.141 -0.200 11.284 1.00 93.62 202 LEU A O 1
ATOM 1703 N N . ASN A 1 203 ? 3.676 1.661 12.394 1.00 94.88 203 ASN A N 1
ATOM 1704 C CA . ASN A 1 203 ? 3.740 1.026 13.708 1.00 94.88 203 ASN A CA 1
ATOM 1705 C C . ASN A 1 203 ? 2.456 1.259 14.497 1.00 94.88 203 ASN A C 1
ATOM 1707 O O . ASN A 1 203 ? 1.941 2.377 14.501 1.00 94.88 203 ASN A O 1
ATOM 1711 N N . ILE A 1 204 ? 1.996 0.236 15.217 1.00 95.81 204 ILE A N 1
ATOM 1712 C CA . ILE A 1 204 ? 0.988 0.380 16.273 1.00 95.81 204 ILE A CA 1
ATOM 1713 C C . ILE A 1 204 ? 1.651 -0.016 17.593 1.00 95.81 204 ILE A C 1
ATOM 1715 O O . ILE A 1 204 ? 2.137 -1.142 17.768 1.00 95.81 204 ILE A O 1
ATOM 1719 N N . GLY A 1 205 ? 1.754 0.964 18.487 1.00 94.25 205 GLY A N 1
ATOM 1720 C CA . GLY A 1 205 ? 2.522 0.860 19.716 1.00 94.25 205 GLY A CA 1
ATOM 1721 C C . GLY A 1 205 ? 3.968 0.438 19.455 1.00 94.25 205 GLY A C 1
ATOM 1722 O O . GLY A 1 205 ? 4.620 0.871 18.503 1.00 94.25 205 GLY A O 1
ATOM 1723 N N . LYS A 1 206 ? 4.490 -0.423 20.334 1.00 92.44 206 LYS A N 1
ATOM 1724 C CA . LYS A 1 206 ? 5.863 -0.957 20.225 1.00 92.44 206 LYS A CA 1
ATOM 1725 C C . LYS A 1 206 ? 5.936 -2.331 19.559 1.00 92.44 206 LYS A C 1
ATOM 1727 O O . LYS A 1 206 ? 7.030 -2.767 19.203 1.00 92.44 206 LYS A O 1
ATOM 1732 N N . LYS A 1 207 ? 4.803 -3.031 19.458 1.00 94.94 207 LYS A N 1
ATOM 1733 C CA . LYS A 1 207 ? 4.765 -4.468 19.152 1.00 94.94 207 LYS A CA 1
ATOM 1734 C C . LYS A 1 207 ? 4.333 -4.775 17.729 1.00 94.94 207 LYS A C 1
ATOM 1736 O O . LYS A 1 207 ? 4.791 -5.778 17.195 1.00 94.94 207 LYS A O 1
ATOM 1741 N N . TRP A 1 208 ? 3.479 -3.953 17.131 1.00 96.44 208 TRP A N 1
ATOM 1742 C CA . TRP A 1 208 ? 2.885 -4.242 15.832 1.00 96.44 208 TRP A CA 1
ATOM 1743 C C . TRP A 1 208 ? 3.526 -3.402 14.736 1.00 96.44 208 TRP A C 1
ATOM 1745 O O . TRP A 1 208 ? 3.742 -2.200 14.900 1.00 96.44 208 TRP A O 1
ATOM 1755 N N . LEU A 1 209 ? 3.806 -4.048 1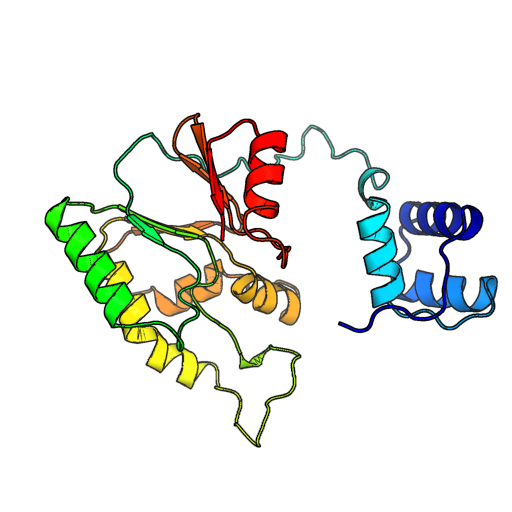3.610 1.00 95.06 209 LEU A N 1
ATOM 1756 C CA . LEU A 1 209 ? 4.269 -3.416 12.385 1.00 95.06 209 LEU A CA 1
ATOM 1757 C C . LEU A 1 209 ? 3.354 -3.849 11.235 1.00 95.06 209 LEU A C 1
ATOM 1759 O O . LEU A 1 209 ? 3.233 -5.036 10.927 1.00 95.06 209 LEU A O 1
ATOM 1763 N N . LEU A 1 210 ? 2.720 -2.862 10.617 1.00 95.12 210 LEU A N 1
ATOM 1764 C CA . LEU A 1 210 ? 1.851 -2.993 9.458 1.00 95.12 210 LEU A CA 1
ATOM 1765 C C . LEU A 1 210 ? 2.668 -2.748 8.188 1.00 95.12 210 LEU A C 1
ATOM 1767 O O . LEU A 1 210 ? 3.455 -1.804 8.126 1.00 95.12 210 LEU A O 1
ATOM 1771 N N . LEU A 1 211 ? 2.502 -3.677 7.251 1.00 92.06 211 LEU A N 1
ATOM 1772 C CA . LEU A 1 211 ? 3.258 -3.979 6.040 1.00 92.06 211 LEU A CA 1
ATOM 1773 C C . LEU A 1 211 ? 2.604 -3.889 4.653 1.00 92.06 211 LEU A C 1
ATOM 1775 O O . LEU A 1 211 ? 1.727 -4.719 4.419 1.00 92.06 211 LEU A O 1
ATOM 1779 N N . HIS A 1 212 ? 3.070 -3.075 3.702 1.00 90.06 212 HIS A N 1
ATOM 1780 C CA . HIS A 1 212 ? 2.814 -3.335 2.272 1.00 90.06 212 HIS A CA 1
ATOM 1781 C C . HIS A 1 212 ? 4.122 -3.618 1.519 1.00 90.06 212 HIS A C 1
ATOM 1783 O O . HIS A 1 212 ? 4.731 -2.721 0.931 1.00 90.06 212 HIS A O 1
ATOM 1789 N N . PRO A 1 213 ? 4.646 -4.853 1.585 1.00 84.00 213 PRO A N 1
ATOM 1790 C CA . PRO A 1 213 ? 5.953 -5.160 1.041 1.00 84.00 213 PRO A CA 1
ATOM 1791 C C . PRO A 1 213 ? 5.947 -5.036 -0.488 1.00 84.00 213 PRO A C 1
ATOM 1793 O O . PRO A 1 213 ? 5.105 -5.589 -1.186 1.00 84.00 213 PRO A O 1
ATOM 1796 N N . GLN A 1 214 ? 6.981 -4.402 -1.045 1.00 79.81 214 GLN A N 1
ATOM 1797 C CA . GLN A 1 214 ? 7.131 -4.309 -2.507 1.00 79.81 214 GLN A CA 1
ATOM 1798 C C . GLN A 1 214 ? 7.383 -5.650 -3.208 1.00 79.81 214 GLN A C 1
ATOM 1800 O O . GLN A 1 214 ? 7.407 -5.740 -4.434 1.00 79.81 214 GLN A O 1
ATOM 1805 N N . SER A 1 215 ? 7.685 -6.690 -2.438 1.00 76.56 215 SER A N 1
ATOM 1806 C CA . SER A 1 215 ? 8.060 -8.001 -2.947 1.00 76.56 215 SER A CA 1
ATOM 1807 C C . SER A 1 215 ? 7.049 -9.031 -2.480 1.00 76.56 215 SER A C 1
ATOM 1809 O O . SER A 1 215 ? 6.932 -9.257 -1.276 1.00 76.56 215 SER A O 1
ATOM 1811 N N . TYR A 1 216 ? 6.402 -9.704 -3.429 1.00 80.69 216 TYR A N 1
ATOM 1812 C CA . TYR A 1 216 ? 5.569 -10.866 -3.140 1.00 80.69 216 TYR A CA 1
ATOM 1813 C C . TYR A 1 216 ? 6.418 -12.145 -3.079 1.00 80.69 216 TYR A C 1
ATOM 1815 O O . TYR A 1 216 ? 7.525 -12.217 -3.624 1.00 80.69 216 TYR A O 1
ATOM 1823 N N . SER A 1 217 ? 5.895 -13.170 -2.412 1.00 80.94 217 SER A N 1
ATOM 1824 C CA . SER A 1 217 ? 6.448 -14.523 -2.432 1.00 80.94 217 SER A CA 1
ATOM 1825 C C . SER A 1 217 ? 5.332 -15.518 -2.706 1.00 80.94 217 SER A C 1
ATOM 1827 O O . SER A 1 217 ? 4.244 -15.382 -2.158 1.00 80.94 217 SER A O 1
ATOM 1829 N N . GLN A 1 218 ? 5.609 -16.539 -3.518 1.00 84.56 218 GLN A N 1
ATOM 1830 C CA . GLN A 1 218 ? 4.679 -17.656 -3.722 1.00 84.56 218 GLN A CA 1
ATOM 1831 C C . GLN A 1 218 ? 4.573 -18.546 -2.477 1.00 84.56 218 GLN A C 1
ATOM 1833 O O . GLN A 1 218 ? 3.575 -19.232 -2.278 1.00 84.56 218 GLN A O 1
ATOM 1838 N N . VAL A 1 219 ? 5.600 -18.532 -1.621 1.00 86.31 219 VAL A N 1
ATOM 1839 C CA . VAL A 1 219 ? 5.568 -19.257 -0.354 1.00 86.31 219 VAL A CA 1
ATOM 1840 C C . VAL A 1 219 ? 4.786 -18.416 0.643 1.00 86.31 219 VAL A C 1
ATOM 1842 O O . VAL A 1 219 ? 5.291 -17.398 1.136 1.00 86.31 219 VAL A O 1
ATOM 1845 N N . SER A 1 220 ? 3.559 -18.848 0.934 1.00 84.94 220 SER A N 1
ATOM 1846 C CA . SER A 1 220 ? 2.680 -18.192 1.903 1.00 84.94 220 SER A CA 1
ATOM 1847 C C . SER A 1 220 ? 3.415 -17.915 3.217 1.00 84.94 220 SER A C 1
ATOM 1849 O O . SER A 1 220 ? 4.249 -18.709 3.655 1.00 84.94 220 SER A O 1
ATOM 1851 N N . THR A 1 221 ? 3.138 -16.765 3.834 1.00 86.25 221 THR A N 1
ATOM 1852 C CA . THR A 1 221 ? 3.727 -16.278 5.102 1.00 86.25 221 THR A CA 1
ATOM 1853 C C . THR A 1 221 ? 5.237 -16.004 5.109 1.00 86.25 221 THR A C 1
ATOM 1855 O O . THR A 1 221 ? 5.736 -15.400 6.057 1.00 86.25 221 THR A O 1
ATOM 1858 N N . SER A 1 222 ? 5.989 -16.371 4.065 1.00 90.00 222 SER A N 1
ATOM 1859 C CA . SER A 1 222 ? 7.455 -16.225 4.057 1.00 90.00 222 SER A CA 1
ATOM 1860 C C . SER A 1 222 ? 7.918 -14.770 4.195 1.00 90.00 222 SER A C 1
ATOM 1862 O O . SER A 1 222 ? 8.910 -14.493 4.874 1.00 90.00 222 SER A O 1
ATOM 1864 N N . VAL A 1 223 ? 7.182 -13.827 3.596 1.00 88.50 223 VAL A N 1
ATOM 1865 C CA . VAL A 1 223 ? 7.461 -12.391 3.725 1.00 88.50 223 VAL A CA 1
ATOM 1866 C C . VAL A 1 223 ? 7.212 -11.936 5.159 1.00 88.50 223 VAL A C 1
ATOM 1868 O O . VAL A 1 223 ? 8.121 -11.365 5.762 1.00 88.50 223 VAL A O 1
ATOM 1871 N N . GLY A 1 224 ? 6.043 -12.259 5.721 1.00 89.56 224 GLY A N 1
ATOM 1872 C CA . GLY A 1 224 ? 5.688 -11.962 7.109 1.00 89.56 224 GLY A CA 1
ATOM 1873 C C . GLY A 1 224 ? 6.703 -12.522 8.107 1.00 89.56 224 GLY A C 1
ATOM 1874 O O . GLY A 1 224 ? 7.231 -11.766 8.918 1.00 89.56 224 GLY A O 1
ATOM 1875 N N . LYS A 1 225 ? 7.082 -13.803 7.978 1.00 91.69 225 LYS A N 1
ATOM 1876 C CA . LYS A 1 225 ? 8.108 -14.453 8.813 1.00 91.69 225 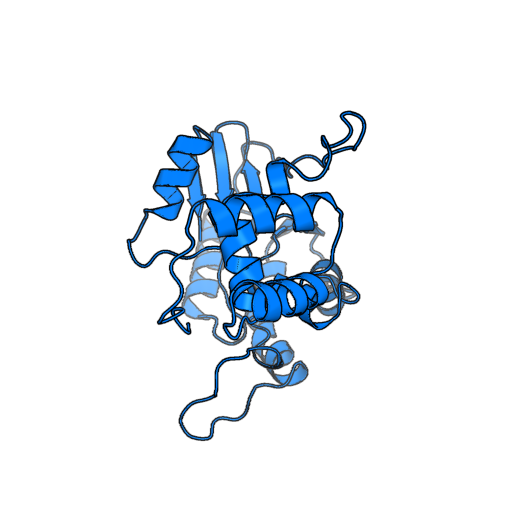LYS A CA 1
ATOM 1877 C C . LYS A 1 225 ? 9.441 -13.707 8.765 1.00 91.69 225 LYS A C 1
ATOM 1879 O O . LYS A 1 225 ? 9.982 -13.342 9.803 1.00 91.69 225 LYS A O 1
ATOM 1884 N N . ARG A 1 226 ? 9.953 -13.424 7.564 1.00 90.25 226 ARG A N 1
ATOM 1885 C CA . ARG A 1 226 ? 11.226 -12.707 7.388 1.00 90.25 226 ARG A CA 1
ATOM 1886 C C . ARG A 1 226 ? 11.176 -11.295 7.973 1.00 90.25 226 ARG A C 1
ATOM 1888 O O . ARG A 1 226 ? 12.179 -10.810 8.490 1.00 90.25 226 ARG A O 1
ATOM 1895 N N . MET A 1 227 ? 10.037 -10.609 7.865 1.00 91.19 227 MET A N 1
ATOM 1896 C CA . MET A 1 227 ? 9.867 -9.291 8.479 1.00 91.19 227 MET A CA 1
ATOM 1897 C C . MET A 1 227 ? 9.787 -9.387 10.004 1.00 91.19 227 MET A C 1
ATOM 1899 O O . MET A 1 227 ? 10.401 -8.566 10.679 1.00 91.19 227 MET A O 1
ATOM 1903 N N . ALA A 1 228 ? 9.115 -10.403 10.545 1.00 93.38 228 ALA A N 1
ATOM 1904 C CA . ALA A 1 228 ? 9.042 -10.643 11.983 1.00 93.38 228 ALA A CA 1
ATOM 1905 C C . ALA A 1 228 ? 10.434 -10.922 12.565 1.00 93.38 228 ALA A C 1
ATOM 1907 O O . ALA A 1 228 ? 10.813 -10.312 13.559 1.00 93.38 228 ALA A O 1
ATOM 1908 N N . GLU A 1 229 ? 11.229 -11.764 11.899 1.00 91.75 229 GLU A N 1
ATOM 1909 C CA . GLU A 1 229 ? 12.626 -12.039 12.261 1.00 91.75 229 GLU A CA 1
ATOM 1910 C C . GLU A 1 229 ? 13.499 -10.782 12.183 1.00 91.75 229 GLU A C 1
ATOM 1912 O O . GLU A 1 229 ? 14.320 -10.545 13.061 1.00 91.75 229 GLU A O 1
ATOM 1917 N N . LYS A 1 230 ? 13.313 -9.953 11.149 1.00 89.31 230 LYS A N 1
ATOM 1918 C CA . LYS A 1 230 ? 14.101 -8.729 10.949 1.00 89.31 230 LYS A CA 1
ATOM 1919 C C . LYS A 1 230 ? 13.777 -7.636 11.968 1.00 89.31 230 LYS A C 1
ATOM 1921 O O . LYS A 1 230 ? 14.677 -6.910 12.382 1.00 89.31 230 LYS A O 1
ATOM 1926 N N . PHE A 1 231 ? 12.497 -7.445 12.281 1.00 90.38 231 PHE A N 1
ATOM 1927 C CA . PHE A 1 231 ? 12.024 -6.311 13.079 1.00 90.38 231 PHE A CA 1
ATOM 1928 C C . PHE A 1 231 ? 11.681 -6.676 14.525 1.00 90.38 231 PHE A C 1
ATOM 1930 O O . PHE A 1 231 ? 11.453 -5.769 15.320 1.00 90.38 231 PHE A O 1
ATOM 1937 N N . HIS A 1 232 ? 11.649 -7.967 14.868 1.00 93.50 232 HIS A N 1
ATOM 1938 C CA . HIS A 1 232 ? 11.263 -8.482 16.185 1.00 93.50 232 HIS A CA 1
ATOM 1939 C C . HIS A 1 232 ? 9.908 -7.931 16.664 1.00 93.50 232 HIS A C 1
ATOM 1941 O O . HIS A 1 232 ? 9.757 -7.478 17.799 1.00 93.50 232 HIS A O 1
ATOM 1947 N N . ARG A 1 233 ? 8.918 -7.941 15.763 1.00 93.88 233 ARG A N 1
ATOM 1948 C CA . ARG A 1 233 ? 7.559 -7.405 15.958 1.00 93.88 233 ARG A CA 1
ATOM 1949 C C . ARG A 1 233 ? 6.504 -8.368 15.420 1.00 93.88 233 ARG A C 1
ATOM 1951 O O . ARG A 1 233 ? 6.803 -9.207 14.572 1.00 93.88 233 ARG A O 1
ATOM 1958 N N . PHE A 1 234 ? 5.266 -8.211 15.883 1.00 95.69 234 PHE A N 1
ATOM 1959 C CA . PHE A 1 234 ? 4.101 -8.828 15.261 1.00 95.69 234 PHE A CA 1
ATOM 1960 C C . PHE A 1 234 ? 3.816 -8.136 13.934 1.00 95.69 234 PHE A C 1
ATOM 1962 O O . PHE A 1 234 ? 3.721 -6.909 13.871 1.00 95.69 234 PHE A O 1
ATOM 1969 N N . ILE A 1 235 ? 3.715 -8.930 12.875 1.00 94.44 235 ILE A N 1
ATOM 1970 C CA . ILE A 1 235 ? 3.595 -8.424 11.514 1.00 94.44 235 ILE A CA 1
ATOM 1971 C C . ILE A 1 235 ? 2.176 -8.646 11.013 1.00 94.44 235 ILE A C 1
ATOM 1973 O O . ILE A 1 235 ? 1.685 -9.772 11.027 1.00 94.44 235 ILE A O 1
ATOM 1977 N N . ILE A 1 236 ? 1.566 -7.574 10.516 1.00 92.69 236 ILE A N 1
ATOM 1978 C CA . ILE A 1 236 ? 0.426 -7.649 9.604 1.00 92.69 236 ILE A CA 1
ATOM 1979 C C . ILE A 1 236 ? 0.974 -7.237 8.246 1.00 92.69 236 ILE A C 1
ATOM 1981 O O . ILE A 1 236 ? 1.328 -6.074 8.056 1.00 92.69 236 ILE A O 1
ATOM 1985 N N . ASN A 1 237 ? 1.126 -8.194 7.336 1.00 89.12 237 ASN A N 1
ATOM 1986 C CA . ASN A 1 237 ? 1.571 -7.927 5.976 1.00 89.12 237 ASN A CA 1
ATOM 1987 C C . ASN A 1 237 ? 0.507 -8.326 4.970 1.00 89.12 237 ASN A C 1
ATOM 1989 O O . ASN A 1 237 ? -0.361 -9.152 5.247 1.00 89.12 237 ASN A O 1
ATOM 1993 N N . THR A 1 238 ? 0.685 -7.744 3.802 1.00 81.94 238 THR A N 1
ATOM 1994 C CA . THR A 1 238 ? -0.122 -7.899 2.605 1.00 81.94 238 THR A CA 1
ATOM 1995 C C . THR A 1 238 ? 0.750 -8.495 1.508 1.00 81.94 238 THR A C 1
ATOM 1997 O O . THR A 1 238 ? 2.002 -8.414 1.659 1.00 81.94 238 THR A O 1
#

pLDDT: mean 84.38, std 13.52, range [29.19, 97.94]

Secondary structure (DSSP, 8-state):
-----S----HHHHHHHHHHHHTT--HHHHHHHHHHHTTS---HHHHHHHHHHTTGGGGS----TTS-----EEE-S---EEE----BTS--HHHHHHHHHHHHHTT--EEEEES-SB--GGG--SPPSTTPPPPPHHHHHHHTHHHHHHHTTSSEEEEE--HHHHHHHHHTTTSS-HHHHHHHHHTTT--SEEEEES-SEEEETTTEEEE--S---SSTTHHHHHHHHHHTSEEEE-

Radius of gyration: 21.11 Å; chains: 1; bounding box: 55×38×47 Å

Organism: NCBI:txid412755

Foldseek 3Di:
DPDPPDDDCDPVNLVVLLVCVLVVDDLVVVQVVCCVVVVHHDDSVNSVVSCVVVVSVVVRDDPDPPPPPPDFAEAEADDEQEEEQCQFPVHDPVVLVVSLVVCVVVVPQHYEYQANLHQPQVLDPDDDPDPDDGDDPVRRLVSSVSVLVSQLSHQEYEYEHAPRQVSVCVVVVNPRHVVNVCVVSDPDPGNHHYHYDPDSWYHYHQAEIEGRDNDDDPPPCPVVVVVCVVRVHRYDYD

Sequence (238 aa):
MAYTFGFKWGEEAKERLKMLSIAGLTTPEIVEKFSTEFNQKFTPSMIDQAKYRYRFSKYLLPIDKDIKIYKELTLPDDNYMISCDEHAPYHSELWINRKLAIADKFKITKNIQIGDTLDFDFIKKHPLLDGEKRKTLDEEFLEAAPSIKALLYFKKNWLMRGNHEFRVSRYTNSLIQAKHLYKIFGEPKWNADFIYSDYDKLNIGKKWLLLHPQSYSQVSTSVGKRMAEKFHRFIINT